Protein AF-A0A238X7A3-F1 (afdb_monomer)

Foldseek 3Di:
DPPCVVVCVLCVVVVCCLVVVDCPCCCCQQPPVNPVPPPPDDQPPCVVDVPHDTSCPVVSVVVVVVVVVVVVVVVVVVVVVVVVVVVVLVVQPPQPDADPDDLLLVLLVLVVCLVVLVPPVNPDDSVSSQVSVCSNNVHDSPPSVVSLVVLVPDPDCSNVNVVVVVVVVVVVVVVVVD

Solvent-accessible surface area (backbone atoms only — not comparable to full-atom values): 10708 Å² total; per-residue (Å²): 128,77,87,51,50,73,56,47,72,78,34,49,72,60,50,47,42,70,74,59,74,55,70,84,52,48,66,61,65,63,36,83,89,49,72,79,65,85,71,89,58,92,49,75,58,39,74,75,35,82,91,73,50,39,77,47,52,60,58,52,52,48,51,54,52,50,52,55,49,51,52,50,51,51,52,52,51,51,54,49,50,53,48,47,56,55,42,67,76,52,57,80,54,82,48,87,55,70,74,82,71,57,68,68,49,53,49,53,51,52,52,52,46,55,74,66,33,74,46,74,92,44,72,62,51,67,67,60,54,50,54,50,51,26,53,45,38,73,45,86,73,74,67,52,70,61,53,46,51,60,37,68,69,44,94,68,73,64,52,57,54,60,53,51,51,53,51,53,50,52,54,54,54,56,64,70,78,108

InterPro domains:
  IPR018534 Tetracycline regulation of excision, RteC [PF09357] (12-174)

Nearest PDB structures (foldseek):
  5mjr-assembly1_A  TM=4.110E-01  e=3.373E+00  Thermosynechococcus vestitus
  6fqm-assembly2_a  TM=2.805E-01  e=6.119E+00  Staphylococcus aureus subsp. aureus N315
  5npk-assembly1_D  TM=2.525E-01  e=8.467E+00  Staphylococcus aureus subsp. aureus N315

pLDDT: mean 77.11, std 16.9, range [46.69, 97.19]

Sequence (178 aa):
MLFLQPIYFIFNTFYQYFRGEESYFGTQYFLRKNKSIRIQFDCSGSFIDDEFSTSLDSTFANFIGYESLIEYCQNEIEILLLKTNLEQGLTIVNSKLKWTATKIALIELIYALDSLKVFNNGDADIKQIAATFETIFNIDLGDYYRAFLEIKDRRKNNTKFLDSLKNALLNRILKFNQ

Organism: NCBI:txid1109740

Structure (mmCIF, N/CA/C/O backbone):
data_AF-A0A238X7A3-F1
#
_entry.id   AF-A0A238X7A3-F1
#
loop_
_atom_site.group_PDB
_atom_site.id
_atom_site.type_symbol
_atom_site.label_atom_id
_atom_site.label_alt_id
_atom_site.label_comp_id
_atom_site.label_asym_id
_atom_site.label_entity_id
_atom_site.label_seq_id
_atom_site.pdbx_PDB_ins_code
_atom_site.Cartn_x
_atom_site.Cartn_y
_atom_site.Cartn_z
_atom_site.occupancy
_atom_site.B_iso_or_equiv
_atom_site.auth_seq_id
_atom_site.auth_comp_id
_atom_site.auth_asym_id
_atom_site.auth_atom_id
_atom_site.pdbx_PDB_model_num
ATOM 1 N N . MET A 1 1 ? 27.359 4.542 -24.683 1.00 48.16 1 MET A N 1
ATOM 2 C CA . MET A 1 1 ? 28.049 5.305 -25.750 1.00 48.16 1 MET A CA 1
ATOM 3 C C . MET A 1 1 ? 29.571 5.061 -25.824 1.00 48.16 1 MET A C 1
ATOM 5 O O . MET A 1 1 ? 30.197 5.572 -26.737 1.00 48.16 1 MET A O 1
ATOM 9 N N . LEU A 1 2 ? 30.186 4.257 -24.938 1.00 47.16 2 LEU A N 1
ATOM 10 C CA . LEU A 1 2 ? 31.647 4.015 -24.945 1.00 47.16 2 LEU A CA 1
ATOM 11 C C . LEU A 1 2 ? 32.122 2.924 -25.929 1.00 47.16 2 LEU A C 1
ATOM 13 O O . LEU A 1 2 ? 33.293 2.899 -26.288 1.00 47.16 2 LEU A O 1
ATOM 17 N N . PHE A 1 3 ? 31.234 2.042 -26.399 1.00 49.78 3 PHE A N 1
ATOM 18 C CA . PHE A 1 3 ? 31.629 0.875 -27.203 1.00 49.78 3 PHE A CA 1
ATOM 19 C C . PHE A 1 3 ? 31.999 1.188 -28.659 1.00 49.78 3 PHE A C 1
ATOM 21 O O . PHE A 1 3 ? 32.767 0.447 -29.262 1.00 49.78 3 PHE A O 1
ATOM 28 N N . LEU A 1 4 ? 31.516 2.302 -29.215 1.00 52.66 4 LEU A N 1
ATOM 29 C CA . LEU A 1 4 ? 31.782 2.683 -30.608 1.00 52.66 4 LEU A CA 1
ATOM 30 C C . LEU A 1 4 ? 32.894 3.724 -30.750 1.00 52.66 4 LEU A C 1
ATOM 32 O O . LEU A 1 4 ? 33.283 4.038 -31.865 1.00 52.66 4 LEU A O 1
ATOM 36 N N . GLN A 1 5 ? 33.431 4.260 -29.655 1.00 54.62 5 GLN A N 1
ATOM 37 C CA . GLN A 1 5 ? 34.373 5.381 -29.689 1.00 54.62 5 GLN A CA 1
ATOM 38 C C . GLN A 1 5 ? 35.680 5.104 -30.472 1.00 54.62 5 GLN A C 1
ATOM 40 O O . GLN A 1 5 ? 36.107 5.988 -31.219 1.00 54.62 5 GLN A O 1
ATOM 45 N N . PRO A 1 6 ? 36.296 3.904 -30.394 1.00 54.88 6 PRO A N 1
ATOM 46 C CA . PRO A 1 6 ? 37.488 3.584 -31.186 1.00 54.88 6 PRO A CA 1
ATOM 47 C C . PRO A 1 6 ? 37.181 3.480 -32.686 1.00 54.88 6 PRO A C 1
ATOM 49 O O . PRO A 1 6 ? 37.959 3.935 -33.520 1.00 54.88 6 PRO A O 1
ATOM 52 N N . ILE A 1 7 ? 36.015 2.923 -33.023 1.00 54.97 7 ILE A N 1
ATOM 53 C CA . ILE A 1 7 ? 35.542 2.758 -34.400 1.00 54.97 7 ILE A CA 1
ATOM 54 C C . ILE A 1 7 ? 35.145 4.132 -34.963 1.00 54.97 7 ILE A C 1
ATOM 56 O O . ILE A 1 7 ? 35.597 4.535 -36.023 1.00 54.97 7 ILE A O 1
ATOM 60 N N . TYR A 1 8 ? 34.397 4.934 -34.218 1.00 56.44 8 TYR A N 1
ATOM 61 C CA . TYR A 1 8 ? 33.976 6.273 -34.624 1.00 56.44 8 TYR A CA 1
ATOM 62 C C . TYR A 1 8 ? 35.154 7.193 -34.977 1.00 56.44 8 TYR A C 1
ATOM 64 O O . TYR A 1 8 ? 35.100 7.916 -35.969 1.00 56.44 8 TYR A O 1
ATOM 72 N N . PHE A 1 9 ? 36.244 7.140 -34.205 1.00 55.19 9 PHE A N 1
ATOM 73 C CA . PHE A 1 9 ? 37.429 7.961 -34.462 1.00 55.19 9 PHE A CA 1
ATOM 74 C C . PHE A 1 9 ? 38.153 7.569 -35.760 1.00 55.19 9 PHE A C 1
ATOM 76 O O . PHE A 1 9 ? 38.636 8.434 -36.487 1.00 55.19 9 PHE A O 1
ATOM 83 N N . ILE A 1 10 ? 38.189 6.273 -36.075 1.00 56.16 10 ILE A N 1
ATOM 84 C CA . ILE A 1 10 ? 38.837 5.734 -37.278 1.00 56.16 10 ILE A CA 1
ATOM 85 C C . ILE A 1 10 ? 37.927 5.869 -38.515 1.00 56.16 10 ILE A C 1
ATOM 87 O O . ILE A 1 10 ? 38.411 6.075 -39.626 1.00 56.16 10 ILE A O 1
ATOM 91 N N . PHE A 1 11 ? 36.607 5.807 -38.322 1.00 62.81 11 PHE A N 1
ATOM 92 C CA . PHE A 1 11 ? 35.605 5.684 -39.381 1.00 62.81 11 PHE A CA 1
ATOM 93 C C . PHE A 1 11 ? 34.667 6.895 -39.503 1.00 62.81 11 PHE A C 1
ATOM 95 O O . PHE A 1 11 ? 33.624 6.768 -40.131 1.00 62.81 11 PHE A O 1
ATOM 102 N N . ASN A 1 12 ? 35.001 8.072 -38.960 1.00 64.62 12 ASN A N 1
ATOM 103 C CA . ASN A 1 12 ? 34.101 9.239 -38.913 1.00 64.62 12 ASN A CA 1
ATOM 104 C C . ASN A 1 12 ? 33.440 9.575 -40.271 1.00 64.62 12 ASN A C 1
ATOM 106 O O . ASN A 1 12 ? 32.237 9.801 -40.332 1.00 64.62 12 ASN A O 1
ATOM 110 N N . THR A 1 13 ? 34.192 9.543 -41.377 1.00 66.38 13 THR A N 1
ATOM 111 C CA . THR A 1 13 ? 33.653 9.809 -42.726 1.00 66.38 13 THR A CA 1
ATOM 112 C C . THR A 1 13 ? 32.710 8.705 -43.219 1.00 66.38 13 THR A C 1
ATOM 114 O O . THR A 1 13 ? 31.665 8.999 -43.790 1.00 66.38 13 THR A O 1
ATOM 117 N N . PHE A 1 14 ? 33.038 7.434 -42.968 1.00 70.00 14 PHE A N 1
ATOM 118 C CA . PHE A 1 14 ? 32.206 6.297 -43.380 1.00 70.00 14 PHE A CA 1
ATOM 119 C C . PHE A 1 14 ? 30.982 6.111 -42.469 1.00 70.00 14 PHE A C 1
ATOM 121 O O . PHE A 1 14 ? 29.914 5.725 -42.925 1.00 70.00 14 PHE A O 1
ATOM 128 N N . TYR A 1 15 ? 31.102 6.456 -41.189 1.00 70.19 15 TYR A N 1
ATOM 129 C CA . TYR A 1 15 ? 29.992 6.490 -40.246 1.00 70.19 15 TYR A CA 1
ATOM 130 C C . TYR A 1 15 ? 29.005 7.617 -40.578 1.00 70.19 15 TYR A C 1
ATOM 132 O O . TYR A 1 15 ? 27.799 7.416 -40.480 1.00 70.19 15 TYR A O 1
ATOM 140 N N . GLN A 1 16 ? 29.483 8.782 -41.033 1.00 70.50 16 GLN A N 1
ATOM 141 C CA . GLN A 1 16 ? 28.595 9.825 -41.557 1.00 70.50 16 GLN A CA 1
ATOM 142 C C . GLN A 1 16 ? 27.876 9.390 -42.837 1.00 70.50 16 GLN A C 1
ATOM 144 O O . GLN A 1 16 ? 26.694 9.679 -42.979 1.00 70.50 16 GLN A O 1
ATOM 149 N N . TYR A 1 17 ? 28.538 8.629 -43.712 1.00 71.62 17 TYR A N 1
ATOM 150 C CA . TYR A 1 17 ? 27.876 7.968 -44.840 1.00 71.62 17 TYR A CA 1
ATOM 151 C C . TYR A 1 17 ? 26.805 6.962 -44.373 1.00 71.62 17 TYR A C 1
ATOM 153 O O . TYR A 1 17 ? 25.671 7.020 -44.836 1.00 71.62 17 TYR A O 1
ATOM 161 N N . PHE A 1 18 ? 27.132 6.097 -43.405 1.00 72.50 18 PHE A N 1
ATOM 162 C CA . PHE A 1 18 ? 26.199 5.129 -42.815 1.00 72.50 18 PHE A CA 1
ATOM 163 C C . PHE A 1 18 ? 24.970 5.804 -42.182 1.00 72.50 18 PHE A C 1
ATOM 165 O O . PHE A 1 18 ? 23.849 5.354 -42.383 1.00 72.50 18 PHE A O 1
ATOM 172 N N . ARG A 1 19 ? 25.166 6.909 -41.450 1.00 71.88 19 ARG A N 1
ATOM 173 C CA . ARG A 1 19 ? 24.090 7.673 -40.793 1.00 71.88 19 ARG A CA 1
ATOM 174 C C . ARG A 1 19 ? 23.306 8.583 -41.736 1.00 71.88 19 ARG A C 1
ATOM 176 O O . ARG A 1 19 ? 22.185 8.947 -41.401 1.00 71.88 19 ARG A O 1
ATOM 183 N N . GLY A 1 20 ? 23.918 9.018 -42.834 1.00 71.88 20 GLY A N 1
ATOM 184 C CA . GLY A 1 20 ? 23.374 10.047 -43.717 1.00 71.88 20 GLY A CA 1
ATOM 185 C C . GLY A 1 20 ? 22.451 9.532 -44.818 1.00 71.88 20 GLY A C 1
ATOM 186 O O . GLY A 1 20 ? 21.893 10.356 -45.530 1.00 71.88 20 GLY A O 1
ATOM 187 N N . GLU A 1 21 ? 22.323 8.210 -45.001 1.00 58.94 21 GLU A N 1
ATOM 188 C CA . GLU A 1 21 ? 21.609 7.576 -46.133 1.00 58.94 21 GLU A CA 1
ATOM 189 C C . GLU A 1 21 ? 22.018 8.117 -47.524 1.00 58.94 21 GLU A C 1
ATOM 191 O O . GLU A 1 21 ? 21.340 7.892 -48.530 1.00 58.94 21 GLU A O 1
ATOM 196 N N . GLU A 1 22 ? 23.140 8.837 -47.624 1.00 57.31 22 GLU A N 1
ATOM 197 C CA . GLU A 1 22 ? 23.527 9.486 -48.866 1.00 57.31 22 GLU A CA 1
ATOM 198 C C . GLU A 1 22 ? 24.051 8.449 -49.854 1.00 57.31 22 GLU A C 1
ATOM 200 O O . GLU A 1 22 ? 25.142 7.903 -49.726 1.00 57.31 22 GLU A O 1
ATOM 205 N N . SER A 1 23 ? 23.291 8.211 -50.913 1.00 58.12 23 SER A N 1
ATOM 206 C CA . SER A 1 23 ? 23.605 7.235 -51.961 1.00 58.12 23 SER A CA 1
ATOM 207 C C . SER A 1 23 ? 24.803 7.626 -52.845 1.00 58.12 23 SER A C 1
ATOM 209 O O . SER A 1 23 ? 25.290 6.804 -53.622 1.00 58.12 23 SER A O 1
ATOM 211 N N . TYR A 1 24 ? 25.335 8.846 -52.701 1.00 58.75 24 TYR A N 1
ATOM 212 C CA . TYR A 1 24 ? 26.353 9.418 -53.590 1.00 58.75 24 TYR A CA 1
ATOM 213 C C . TYR A 1 24 ? 27.726 8.728 -53.502 1.00 58.75 24 TYR A C 1
ATOM 215 O O . TYR A 1 24 ? 28.461 8.670 -54.489 1.00 58.75 24 TYR A O 1
ATOM 223 N N . PHE A 1 25 ? 28.067 8.139 -52.351 1.00 62.12 25 PHE A N 1
ATOM 224 C CA . PHE A 1 25 ? 29.342 7.436 -52.162 1.00 62.12 25 PHE A CA 1
ATOM 225 C C . PHE A 1 25 ? 29.242 5.911 -52.275 1.00 62.12 25 PHE A C 1
ATOM 227 O O . PHE A 1 25 ? 30.266 5.229 -52.205 1.00 62.12 25 PHE A O 1
ATOM 234 N N . GLY A 1 26 ? 28.048 5.360 -52.526 1.00 62.50 26 GLY A N 1
ATOM 235 C CA . GLY A 1 26 ? 27.855 3.909 -52.625 1.00 62.50 26 GLY A CA 1
ATOM 236 C C . GLY A 1 26 ? 28.719 3.280 -53.722 1.00 62.50 26 GLY A C 1
ATOM 237 O O . GLY A 1 26 ? 29.376 2.264 -53.513 1.00 62.50 26 GLY A O 1
ATOM 238 N N . THR A 1 27 ? 28.841 3.953 -54.866 1.00 64.88 27 THR A N 1
ATOM 239 C CA . THR A 1 27 ? 29.724 3.514 -55.953 1.00 64.88 27 THR A CA 1
ATOM 240 C C . THR A 1 27 ? 31.207 3.613 -55.598 1.00 64.88 27 THR A C 1
ATOM 242 O O . THR A 1 27 ? 32.022 2.907 -56.175 1.00 64.88 27 THR A O 1
ATOM 245 N N . GLN A 1 28 ? 31.604 4.481 -54.667 1.00 66.56 28 GLN A N 1
ATOM 246 C CA . GLN A 1 28 ? 33.006 4.583 -54.257 1.00 66.56 28 GLN A CA 1
ATOM 247 C C . GLN A 1 28 ? 33.374 3.540 -53.203 1.00 66.56 28 GLN A C 1
ATOM 249 O O . GLN A 1 28 ? 34.463 2.981 -53.287 1.00 66.56 28 GLN A O 1
ATOM 254 N N . TYR A 1 29 ? 32.466 3.256 -52.267 1.00 67.69 29 TYR A N 1
ATOM 255 C CA . TYR A 1 29 ? 32.701 2.318 -51.172 1.00 67.69 29 TYR A CA 1
ATOM 256 C C . TYR A 1 29 ? 32.441 0.851 -51.531 1.00 67.69 29 TYR A C 1
ATOM 258 O O . TYR A 1 29 ? 33.095 -0.011 -50.953 1.00 67.69 29 TYR A O 1
ATOM 266 N N . PHE A 1 30 ? 31.554 0.567 -52.494 1.00 68.44 30 PHE A N 1
ATOM 267 C CA . PHE A 1 30 ? 31.106 -0.800 -52.804 1.00 68.44 30 PHE A CA 1
ATOM 268 C C . PHE A 1 30 ? 31.407 -1.273 -54.245 1.00 68.44 30 PHE A C 1
ATOM 270 O O . PHE A 1 30 ? 31.081 -2.404 -54.597 1.00 68.44 30 PHE A O 1
ATOM 277 N N . LEU A 1 31 ? 32.041 -0.459 -55.114 1.00 66.69 31 LEU A N 1
ATOM 278 C CA . LEU A 1 31 ? 32.499 -0.935 -56.437 1.00 66.69 31 LEU A CA 1
ATOM 279 C C . LEU A 1 31 ? 33.939 -1.455 -56.396 1.00 66.69 31 LEU A C 1
ATOM 281 O O . LEU A 1 31 ? 34.893 -0.714 -56.158 1.00 66.69 31 LEU A O 1
ATOM 285 N N . ARG A 1 32 ? 34.116 -2.706 -56.825 1.00 61.66 32 ARG A N 1
ATOM 286 C CA . ARG A 1 32 ? 35.410 -3.416 -56.867 1.0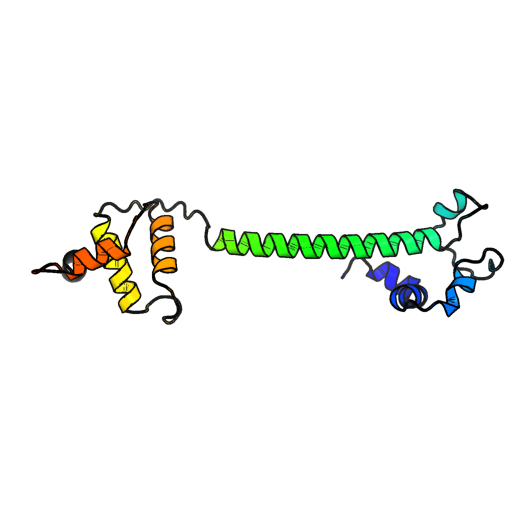0 61.66 32 ARG A CA 1
ATOM 287 C C . ARG A 1 32 ? 36.508 -2.755 -57.693 1.00 61.66 32 ARG A C 1
ATOM 289 O O . ARG A 1 32 ? 37.689 -2.987 -57.446 1.00 61.66 32 ARG A O 1
ATOM 296 N N . LYS A 1 33 ? 36.145 -1.944 -58.694 1.00 59.44 33 LYS A N 1
ATOM 297 C CA . LYS A 1 33 ? 37.115 -1.227 -59.541 1.00 59.44 33 LYS A CA 1
ATOM 298 C C . LYS A 1 33 ? 37.884 -0.164 -58.746 1.00 59.44 33 LYS A C 1
ATOM 300 O O . LYS A 1 33 ? 38.962 0.250 -59.163 1.00 59.44 33 LYS A O 1
ATOM 305 N N . ASN A 1 34 ? 37.356 0.249 -57.595 1.00 60.78 34 ASN A N 1
ATOM 306 C CA . ASN A 1 34 ? 37.898 1.320 -56.777 1.00 60.78 34 ASN A CA 1
ATOM 307 C C . ASN A 1 34 ? 38.816 0.785 -55.661 1.00 60.78 34 ASN A C 1
ATOM 309 O O . ASN A 1 34 ? 38.639 1.075 -54.483 1.00 60.78 34 ASN A O 1
ATOM 313 N N . LYS A 1 35 ? 39.848 0.014 -56.040 1.00 56.66 35 LYS A N 1
ATOM 314 C CA . LYS A 1 35 ? 40.904 -0.477 -55.121 1.00 56.66 35 LYS A CA 1
ATOM 315 C C . LYS A 1 35 ? 41.822 0.641 -54.589 1.00 56.66 35 LYS A C 1
ATOM 317 O O . LYS A 1 35 ? 42.723 0.386 -53.796 1.00 56.66 35 LYS A O 1
ATOM 322 N N . SER A 1 36 ? 41.628 1.872 -55.061 1.00 49.62 36 SER A N 1
ATOM 323 C CA . SER A 1 36 ? 42.413 3.076 -54.754 1.00 49.62 36 SER A CA 1
ATOM 324 C C . SER A 1 36 ? 42.201 3.611 -53.340 1.00 49.62 36 SER A C 1
ATOM 326 O O . SER A 1 36 ? 43.015 4.393 -52.848 1.00 49.62 36 SER A O 1
ATOM 328 N N . ILE A 1 37 ? 41.125 3.201 -52.676 1.00 54.88 37 ILE A N 1
ATOM 329 C CA . ILE A 1 37 ? 40.878 3.575 -51.294 1.00 54.88 37 ILE A CA 1
ATOM 330 C C . ILE A 1 37 ? 41.789 2.692 -50.432 1.00 54.88 37 ILE A C 1
ATOM 332 O O . ILE A 1 37 ? 41.474 1.539 -50.148 1.00 54.88 37 ILE A O 1
ATOM 336 N N . ARG A 1 38 ? 42.957 3.228 -50.041 1.00 49.25 38 ARG A N 1
ATOM 337 C CA . ARG A 1 38 ? 43.884 2.636 -49.054 1.00 49.25 38 ARG A CA 1
ATOM 338 C C . ARG A 1 38 ? 43.270 2.654 -47.652 1.00 49.25 38 ARG A C 1
ATOM 340 O O . ARG A 1 38 ? 43.817 3.217 -46.712 1.00 49.25 38 ARG A O 1
ATOM 347 N N . ILE A 1 39 ? 42.109 2.047 -47.524 1.00 53.75 39 ILE A N 1
ATOM 348 C CA . ILE A 1 39 ? 41.502 1.707 -46.259 1.00 53.75 39 ILE A CA 1
ATOM 349 C C . ILE A 1 39 ? 41.950 0.264 -45.997 1.00 53.75 39 ILE A C 1
ATOM 351 O O . ILE A 1 39 ? 41.269 -0.699 -46.332 1.00 53.75 39 ILE A O 1
ATOM 355 N N . GLN A 1 40 ? 43.173 0.118 -45.480 1.00 50.28 40 GLN A N 1
ATOM 356 C CA . GLN A 1 40 ? 43.609 -1.139 -44.876 1.00 50.28 40 GLN A CA 1
ATOM 357 C C . GLN A 1 40 ? 42.875 -1.273 -43.542 1.00 50.28 40 GLN A C 1
ATOM 359 O O . GLN A 1 40 ? 43.350 -0.776 -42.526 1.00 50.28 40 GLN A O 1
ATOM 364 N N . PHE A 1 41 ? 41.718 -1.925 -43.550 1.00 53.62 41 PHE A N 1
ATOM 365 C CA . PHE A 1 41 ? 41.109 -2.429 -42.324 1.00 53.62 41 PHE A CA 1
ATOM 366 C C . PHE A 1 41 ? 40.926 -3.931 -42.417 1.00 53.62 41 PHE A C 1
ATOM 368 O O . PHE A 1 41 ? 40.896 -4.485 -43.514 1.00 53.62 41 PHE A O 1
ATOM 375 N N . ASP A 1 42 ? 40.891 -4.542 -41.235 1.00 50.31 42 ASP A N 1
ATOM 376 C CA . ASP A 1 42 ? 40.937 -5.972 -40.956 1.00 50.31 42 ASP A CA 1
ATOM 377 C C . ASP A 1 42 ? 39.944 -6.744 -41.835 1.00 50.31 42 ASP A C 1
ATOM 379 O O . ASP A 1 42 ? 38.750 -6.877 -41.562 1.00 50.31 42 ASP A O 1
ATOM 383 N N . CYS A 1 43 ? 40.452 -7.158 -42.988 1.00 50.34 43 CYS A N 1
ATOM 384 C CA . CYS A 1 43 ? 39.686 -7.624 -44.129 1.00 50.34 43 CYS A CA 1
ATOM 385 C C . CYS A 1 43 ? 39.452 -9.128 -44.000 1.00 50.34 43 CYS A C 1
ATOM 387 O O . CYS A 1 43 ? 39.679 -9.882 -44.933 1.00 50.34 43 CYS A O 1
ATOM 389 N N . SER A 1 44 ? 39.020 -9.607 -42.836 1.00 51.44 44 SER A N 1
ATOM 390 C CA . SER A 1 44 ? 38.749 -11.038 -42.656 1.00 51.44 44 SER A CA 1
ATOM 391 C C . SER A 1 44 ? 37.632 -11.534 -43.591 1.00 51.44 44 SER A C 1
ATOM 393 O O . SER A 1 44 ? 37.659 -12.683 -44.022 1.00 51.44 44 SER A O 1
ATOM 395 N N . GLY A 1 45 ? 36.696 -10.652 -43.969 1.00 50.44 45 GLY A N 1
ATOM 396 C CA . GLY A 1 45 ? 35.584 -10.951 -44.878 1.00 50.44 45 GLY A CA 1
ATOM 397 C C . GLY A 1 45 ? 35.902 -10.859 -46.375 1.00 50.44 45 GLY A C 1
ATOM 398 O O . GLY A 1 45 ? 35.226 -11.507 -47.167 1.00 50.44 45 GLY A O 1
ATOM 399 N N . SER A 1 46 ? 36.940 -10.120 -46.788 1.00 51.22 46 SER A N 1
ATOM 400 C CA . SER A 1 46 ? 37.306 -10.041 -48.214 1.00 51.22 46 SER A CA 1
ATOM 401 C C . SER A 1 46 ? 37.935 -11.333 -48.736 1.00 51.22 46 SER A C 1
ATOM 403 O O . SER A 1 46 ? 38.108 -11.471 -49.934 1.00 51.22 46 SER A O 1
ATOM 405 N N . PHE A 1 47 ? 38.284 -12.270 -47.849 1.00 51.31 47 PHE A N 1
ATOM 406 C CA . PHE A 1 47 ? 38.798 -13.593 -48.214 1.00 51.31 47 PHE A CA 1
ATOM 407 C C . PHE A 1 47 ? 37.693 -14.637 -48.441 1.00 51.31 47 PHE A C 1
ATOM 409 O O . PHE A 1 47 ? 38.009 -15.782 -48.754 1.00 51.31 47 PHE A O 1
ATOM 416 N N . ILE A 1 48 ? 36.419 -14.281 -48.229 1.00 57.19 48 ILE A N 1
ATOM 417 C CA . ILE A 1 48 ? 35.298 -15.224 -48.350 1.00 57.19 48 ILE A CA 1
ATOM 418 C C . ILE A 1 48 ? 34.890 -15.388 -49.817 1.00 57.19 48 ILE A C 1
ATOM 420 O O . ILE A 1 48 ? 34.701 -16.516 -50.264 1.00 57.19 48 ILE A O 1
ATOM 424 N N . ASP A 1 49 ? 34.785 -14.284 -50.564 1.00 59.53 49 ASP A N 1
ATOM 425 C CA . ASP A 1 49 ? 34.467 -14.309 -51.991 1.00 59.53 49 ASP A CA 1
ATOM 426 C C . ASP A 1 49 ? 34.974 -13.041 -52.708 1.00 59.53 49 ASP A C 1
ATOM 428 O O . ASP A 1 49 ? 34.345 -11.981 -52.653 1.00 59.53 49 ASP A O 1
ATOM 432 N N . ASP A 1 50 ? 36.100 -13.151 -53.422 1.00 59.12 50 ASP A N 1
ATOM 433 C CA . ASP A 1 50 ? 36.641 -12.082 -54.287 1.00 59.12 50 ASP A CA 1
ATOM 434 C C . ASP A 1 50 ? 35.645 -11.698 -55.418 1.00 59.12 50 ASP A C 1
ATOM 436 O O . ASP A 1 50 ? 35.657 -10.583 -55.959 1.00 59.12 50 ASP A O 1
ATOM 440 N N . GLU A 1 51 ? 34.765 -12.653 -55.741 1.00 58.88 51 GLU A N 1
ATOM 441 C CA . GLU A 1 51 ? 33.552 -12.649 -56.566 1.00 58.88 51 GLU A CA 1
ATOM 442 C C . GLU A 1 51 ? 32.425 -11.720 -56.138 1.00 58.88 51 GLU A C 1
ATOM 444 O O . GLU A 1 51 ? 31.555 -11.389 -56.952 1.00 58.88 51 GLU A O 1
ATOM 449 N N . PHE A 1 52 ? 32.392 -11.315 -54.868 1.00 60.25 52 PHE A N 1
ATOM 450 C CA . PHE A 1 52 ? 31.209 -10.692 -54.272 1.00 60.25 52 PHE A CA 1
ATOM 451 C C . PHE A 1 52 ? 31.551 -9.567 -53.298 1.00 60.25 52 PHE A C 1
ATOM 453 O O . PHE A 1 52 ? 31.016 -8.466 -53.450 1.00 60.25 52 PHE A O 1
ATOM 460 N N . SER A 1 53 ? 32.476 -9.808 -52.372 1.00 59.31 53 SER A N 1
ATOM 461 C CA . SER A 1 53 ? 32.714 -8.962 -51.204 1.00 59.31 53 SER A CA 1
ATOM 462 C C . SER A 1 53 ? 33.611 -7.749 -51.478 1.00 59.31 53 SER A C 1
ATOM 464 O O . SER A 1 53 ? 34.610 -7.819 -52.195 1.00 59.31 53 SER A O 1
ATOM 466 N N . THR A 1 54 ? 33.280 -6.623 -50.847 1.00 63.38 54 THR A N 1
ATOM 467 C CA . THR A 1 54 ? 34.107 -5.411 -50.782 1.00 63.38 54 THR A CA 1
ATOM 468 C C . THR A 1 54 ? 34.697 -5.240 -49.380 1.00 63.38 54 THR A C 1
ATOM 470 O O . THR A 1 54 ? 34.150 -5.720 -48.388 1.00 63.38 54 THR A O 1
ATOM 473 N N . SER A 1 55 ? 35.822 -4.526 -49.269 1.00 62.53 55 SER A N 1
ATOM 474 C CA . SER A 1 55 ? 36.563 -4.321 -48.012 1.00 62.53 55 SER A CA 1
ATOM 475 C C . SER A 1 55 ? 35.756 -3.666 -46.881 1.00 62.53 55 SER A C 1
ATOM 477 O O . SER A 1 55 ? 36.164 -3.727 -45.723 1.00 62.53 55 SER A O 1
ATOM 479 N N . LEU A 1 56 ? 34.620 -3.039 -47.198 1.00 69.50 56 LEU A N 1
ATOM 480 C CA . LEU A 1 56 ? 33.779 -2.312 -46.248 1.00 69.50 56 LEU A CA 1
ATOM 481 C C . LEU A 1 56 ? 32.485 -3.050 -45.884 1.00 69.50 56 LEU A C 1
ATOM 483 O O . LEU A 1 56 ? 31.796 -2.601 -44.971 1.00 69.50 56 LEU A O 1
ATOM 487 N N . ASP A 1 57 ? 32.183 -4.190 -46.514 1.00 71.25 57 ASP A N 1
ATOM 488 C CA . ASP A 1 57 ? 30.941 -4.943 -46.279 1.00 71.25 57 ASP A CA 1
ATOM 489 C C . ASP A 1 57 ? 30.857 -5.453 -44.838 1.00 71.25 57 ASP A C 1
ATOM 491 O O . ASP A 1 57 ? 29.839 -5.290 -44.169 1.00 71.25 57 ASP A O 1
ATOM 495 N N . SER A 1 58 ? 31.955 -6.015 -44.325 1.00 71.00 58 SER A N 1
ATOM 496 C CA . SER A 1 58 ? 32.042 -6.500 -42.943 1.00 71.00 58 SER A CA 1
ATOM 497 C C . SER A 1 58 ? 31.916 -5.359 -41.933 1.00 71.00 58 SER A C 1
ATOM 499 O O . SER A 1 58 ? 31.229 -5.487 -40.924 1.00 71.00 58 SER A O 1
ATOM 501 N N . THR A 1 59 ? 32.538 -4.216 -42.222 1.00 72.81 59 THR A N 1
ATOM 502 C CA . THR A 1 59 ? 32.455 -3.013 -41.385 1.00 72.81 59 THR A CA 1
ATOM 503 C C . THR A 1 59 ? 31.029 -2.458 -41.363 1.00 72.81 59 THR A C 1
ATOM 505 O O . THR A 1 59 ? 30.516 -2.117 -40.300 1.00 72.81 59 THR A O 1
ATOM 508 N N . PHE A 1 60 ? 30.365 -2.414 -42.518 1.00 76.56 60 PHE A N 1
ATOM 509 C CA . PHE A 1 60 ? 28.976 -1.982 -42.641 1.00 76.56 60 PHE A CA 1
ATOM 510 C C . PHE A 1 60 ? 28.021 -2.928 -41.899 1.00 76.56 60 PHE A C 1
ATOM 512 O O . PHE A 1 60 ? 27.189 -2.473 -41.117 1.00 76.56 60 PHE A O 1
ATOM 519 N N . ALA A 1 61 ? 28.195 -4.244 -42.057 1.00 80.75 61 ALA A N 1
ATOM 520 C CA . ALA A 1 61 ? 27.435 -5.250 -41.318 1.00 80.75 61 ALA A CA 1
ATOM 521 C C . ALA A 1 61 ? 27.641 -5.134 -39.796 1.00 80.75 61 ALA A C 1
ATOM 523 O O . ALA A 1 61 ? 26.678 -5.237 -39.037 1.00 80.75 61 ALA A O 1
ATOM 524 N N . ASN A 1 62 ? 28.869 -4.852 -39.345 1.00 79.00 62 ASN A N 1
ATOM 525 C CA . ASN A 1 62 ? 29.161 -4.607 -37.932 1.00 79.00 62 ASN A CA 1
ATOM 526 C C . ASN A 1 62 ? 28.430 -3.367 -37.401 1.00 79.00 62 ASN A C 1
ATOM 528 O O . ASN A 1 62 ? 27.883 -3.422 -36.303 1.00 79.00 62 ASN A O 1
ATOM 532 N N . PHE A 1 63 ? 28.373 -2.269 -38.165 1.00 80.62 63 PHE A N 1
ATOM 533 C CA . PHE A 1 63 ? 27.608 -1.085 -37.759 1.00 80.62 63 PHE A CA 1
ATOM 534 C C . PHE A 1 63 ? 26.121 -1.389 -37.586 1.00 80.62 63 PHE A C 1
ATOM 536 O O . PHE A 1 63 ? 25.555 -1.026 -36.557 1.00 80.62 63 PHE A O 1
ATOM 543 N N . ILE A 1 64 ? 25.514 -2.109 -38.534 1.00 83.50 64 ILE A N 1
ATOM 544 C CA . ILE A 1 64 ? 24.116 -2.550 -38.422 1.00 83.50 64 ILE A CA 1
ATOM 545 C C . ILE A 1 64 ? 23.927 -3.401 -37.162 1.00 83.50 64 ILE A C 1
ATOM 547 O O . ILE A 1 64 ? 23.039 -3.126 -36.359 1.00 83.50 64 ILE A O 1
ATOM 551 N N . GLY A 1 65 ? 24.788 -4.403 -36.959 1.00 86.44 65 GLY A N 1
ATOM 552 C CA . GLY A 1 65 ? 24.708 -5.284 -35.795 1.00 86.44 65 GLY A CA 1
ATOM 553 C C . GLY A 1 65 ? 24.830 -4.530 -34.469 1.00 86.44 65 GLY A C 1
ATOM 554 O O . GLY A 1 65 ? 24.096 -4.821 -33.525 1.00 86.44 65 GLY A O 1
ATOM 555 N N . TYR A 1 66 ? 25.718 -3.536 -34.393 1.00 84.94 66 TYR A N 1
ATOM 556 C CA . TYR A 1 66 ? 25.870 -2.710 -33.198 1.00 84.94 66 TYR A CA 1
ATOM 557 C C . TYR A 1 66 ? 24.669 -1.796 -32.945 1.00 84.94 66 TYR A C 1
ATOM 559 O O . TYR A 1 66 ? 24.257 -1.699 -31.792 1.00 84.94 66 TYR A O 1
ATOM 567 N N . GLU A 1 67 ? 24.086 -1.165 -33.968 1.00 84.69 67 GLU A N 1
ATOM 568 C CA . GLU A 1 67 ? 22.860 -0.364 -33.813 1.00 84.69 67 GLU A CA 1
ATOM 569 C C . GLU A 1 67 ? 21.709 -1.224 -33.270 1.00 84.69 67 GLU A C 1
ATOM 571 O O . GLU A 1 67 ? 21.113 -0.877 -32.250 1.00 84.69 67 GLU A O 1
ATOM 576 N N . SER A 1 68 ? 21.474 -2.403 -33.858 1.00 87.12 68 SER A N 1
ATOM 577 C CA . SER A 1 68 ? 20.435 -3.328 -33.383 1.00 87.12 68 SER A CA 1
ATOM 578 C C . SER A 1 68 ? 20.681 -3.818 -31.953 1.00 87.12 68 SER A C 1
ATOM 580 O O . SER A 1 68 ? 19.743 -3.971 -31.173 1.00 87.12 68 SER A O 1
ATOM 582 N N . LEU A 1 69 ? 21.941 -4.057 -31.576 1.00 89.06 69 LEU A N 1
ATOM 583 C CA . LEU A 1 69 ? 22.288 -4.474 -30.217 1.00 89.06 69 LEU A CA 1
ATOM 584 C C . LEU A 1 69 ? 22.086 -3.343 -29.201 1.00 89.06 69 LEU A C 1
ATOM 586 O O . LEU A 1 69 ? 21.611 -3.592 -28.095 1.00 89.06 69 LEU A O 1
ATOM 590 N N . ILE A 1 70 ? 22.426 -2.105 -29.567 1.00 88.31 70 ILE A N 1
ATOM 591 C CA . ILE A 1 70 ? 22.185 -0.928 -28.726 1.00 88.31 70 ILE A CA 1
ATOM 592 C C . ILE A 1 70 ? 20.6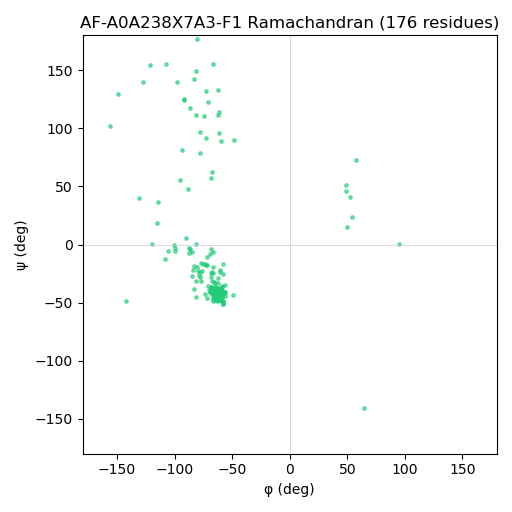84 -0.752 -28.493 1.00 88.31 70 ILE A C 1
ATOM 594 O O . ILE A 1 70 ? 20.281 -0.591 -27.341 1.00 88.31 70 ILE A O 1
ATOM 598 N N . GLU A 1 71 ? 19.874 -0.829 -29.549 1.00 89.25 71 GLU A N 1
ATOM 599 C CA . GLU A 1 71 ? 18.413 -0.744 -29.466 1.00 89.25 71 GLU A CA 1
ATOM 600 C C . GLU A 1 71 ? 17.840 -1.845 -28.562 1.00 89.25 71 GLU A C 1
ATOM 602 O O . GLU A 1 71 ? 17.081 -1.565 -27.633 1.00 89.25 71 GLU A O 1
ATO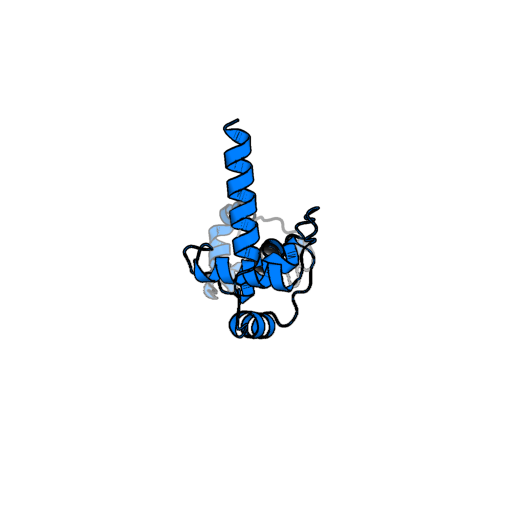M 607 N N . TYR A 1 72 ? 18.269 -3.095 -28.757 1.00 92.38 72 TYR A N 1
ATOM 608 C CA . TYR A 1 72 ? 17.863 -4.214 -27.908 1.00 92.38 72 TYR A CA 1
ATOM 609 C C . TYR A 1 72 ? 18.213 -3.979 -26.432 1.00 92.38 72 TYR A C 1
ATOM 611 O O . TYR A 1 72 ? 17.362 -4.129 -25.556 1.00 92.38 72 TYR A O 1
ATOM 619 N N . CYS A 1 73 ? 19.452 -3.575 -26.135 1.00 89.88 73 CYS A N 1
ATOM 620 C CA . CYS A 1 73 ? 19.872 -3.300 -24.764 1.00 89.88 73 CYS A CA 1
ATOM 621 C C . CYS A 1 73 ? 19.093 -2.139 -24.134 1.00 89.88 73 CYS A C 1
ATOM 623 O O . CYS A 1 73 ? 18.789 -2.201 -22.945 1.00 89.88 73 CYS A O 1
ATOM 625 N N . GLN A 1 74 ? 18.775 -1.089 -24.895 1.00 89.12 74 GLN A N 1
ATOM 626 C CA . GLN A 1 74 ? 17.953 0.024 -24.411 1.00 89.12 74 GLN A CA 1
ATOM 627 C C . GLN A 1 74 ? 16.543 -0.446 -24.045 1.00 89.12 74 GLN A C 1
ATOM 629 O O . GLN A 1 74 ? 16.084 -0.150 -22.942 1.00 89.12 74 GLN A O 1
ATOM 634 N N . ASN A 1 75 ? 15.916 -1.247 -24.910 1.00 89.69 75 ASN A N 1
ATOM 635 C CA . ASN A 1 75 ? 14.605 -1.840 -24.652 1.00 89.69 75 ASN A CA 1
ATOM 636 C C . ASN A 1 75 ? 14.621 -2.753 -23.415 1.00 89.69 75 ASN A C 1
ATOM 638 O O . ASN A 1 75 ? 13.746 -2.651 -22.559 1.00 89.69 75 ASN A O 1
ATOM 642 N N . GLU A 1 76 ? 15.635 -3.609 -23.266 1.00 89.38 76 GLU A N 1
ATOM 643 C CA . GLU A 1 76 ? 15.773 -4.466 -22.081 1.00 89.38 76 GLU A CA 1
ATOM 644 C C . GLU A 1 76 ? 15.978 -3.656 -20.796 1.00 89.38 76 GLU A C 1
ATOM 646 O O . GLU A 1 76 ? 15.375 -3.964 -19.768 1.00 89.38 76 GLU A O 1
ATOM 651 N N . ILE A 1 77 ? 16.779 -2.585 -20.839 1.00 87.62 77 ILE A N 1
ATOM 652 C CA . ILE A 1 77 ? 16.941 -1.676 -19.697 1.00 87.62 77 ILE A CA 1
ATOM 653 C C . ILE A 1 77 ? 15.601 -1.025 -19.340 1.00 87.62 77 ILE A C 1
ATOM 655 O O . ILE A 1 77 ? 15.255 -0.974 -18.162 1.00 87.62 77 ILE A O 1
ATOM 659 N N . GLU A 1 78 ? 14.827 -0.563 -20.321 1.00 84.19 78 GLU A N 1
ATOM 660 C CA . GLU A 1 78 ? 13.510 0.033 -20.087 1.00 84.19 78 GLU A CA 1
ATOM 661 C C . GLU A 1 78 ? 12.531 -0.974 -19.466 1.00 84.19 78 GLU A C 1
ATOM 663 O O . GLU A 1 78 ? 11.898 -0.681 -18.450 1.00 84.19 78 GLU A O 1
ATOM 668 N N . ILE A 1 79 ? 12.476 -2.201 -19.992 1.00 83.88 79 ILE A N 1
ATOM 669 C CA . ILE A 1 79 ? 11.673 -3.298 -19.434 1.00 83.88 79 ILE A CA 1
ATOM 670 C C . ILE A 1 79 ? 12.092 -3.602 -17.992 1.00 83.88 79 ILE A C 1
ATOM 672 O O . ILE A 1 79 ? 11.237 -3.793 -17.124 1.00 83.88 79 ILE A O 1
ATOM 676 N N . LEU A 1 80 ? 13.396 -3.651 -17.713 1.00 81.62 80 LEU A N 1
ATOM 677 C CA . LEU A 1 80 ? 13.914 -3.898 -16.370 1.00 81.62 80 LEU A CA 1
ATOM 678 C C . LEU A 1 80 ? 13.599 -2.752 -15.412 1.00 81.62 80 LEU A C 1
ATOM 680 O O . LEU A 1 80 ? 13.255 -3.031 -14.267 1.00 81.62 80 LEU A O 1
ATOM 684 N N . LEU A 1 81 ? 13.657 -1.494 -15.855 1.00 76.38 81 LEU A N 1
ATOM 685 C CA . LEU A 1 81 ? 13.268 -0.325 -15.060 1.00 76.38 81 LEU A CA 1
ATOM 686 C C . LEU A 1 81 ? 11.766 -0.326 -14.755 1.00 76.38 81 LEU A C 1
ATOM 688 O O . LEU A 1 81 ? 11.363 -0.066 -13.624 1.00 76.38 81 LEU A O 1
ATOM 692 N N . LEU A 1 82 ? 10.924 -0.685 -15.726 1.00 73.00 82 LEU A N 1
ATOM 693 C CA . LEU A 1 82 ? 9.485 -0.856 -15.515 1.00 73.00 82 LEU A CA 1
ATOM 694 C C . LEU A 1 82 ? 9.197 -1.980 -14.512 1.00 73.00 82 LEU A C 1
ATOM 696 O O . LEU A 1 82 ? 8.408 -1.790 -13.587 1.00 73.00 82 LEU A O 1
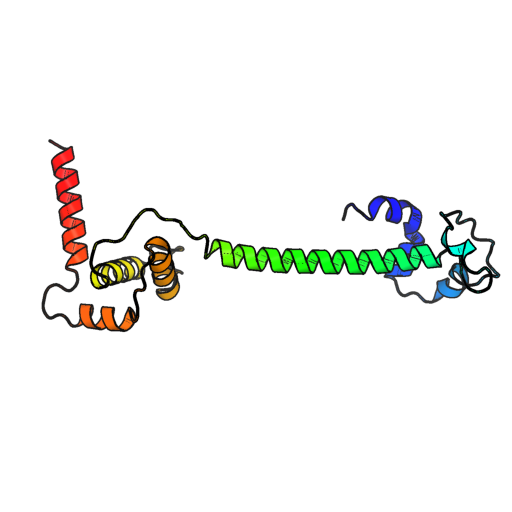ATOM 700 N N . LYS A 1 83 ? 9.880 -3.125 -14.642 1.00 68.25 83 LYS A N 1
ATOM 701 C CA . LYS A 1 83 ? 9.785 -4.236 -13.684 1.00 68.25 83 LYS A CA 1
ATOM 702 C C . LYS A 1 83 ? 10.292 -3.847 -12.304 1.00 68.25 83 LYS A C 1
ATOM 704 O O . LYS A 1 83 ? 9.610 -4.139 -11.338 1.00 68.25 83 LYS A O 1
ATOM 709 N N . THR A 1 84 ? 11.415 -3.142 -12.189 1.00 59.03 84 THR A N 1
ATOM 710 C CA . THR A 1 84 ? 11.909 -2.675 -10.884 1.00 59.03 84 THR A CA 1
ATOM 711 C C . THR A 1 84 ? 11.008 -1.618 -10.273 1.00 59.03 84 THR A C 1
ATOM 713 O O . THR A 1 84 ? 10.879 -1.615 -9.064 1.00 59.03 84 THR A O 1
ATOM 716 N N . ASN A 1 85 ? 10.322 -0.772 -11.040 1.00 55.38 85 ASN A N 1
ATOM 717 C CA . ASN A 1 85 ? 9.324 0.146 -10.479 1.00 55.38 85 ASN A CA 1
ATOM 718 C C . ASN A 1 85 ? 8.057 -0.594 -10.006 1.00 55.38 85 ASN A C 1
ATOM 720 O O . ASN A 1 85 ? 7.494 -0.2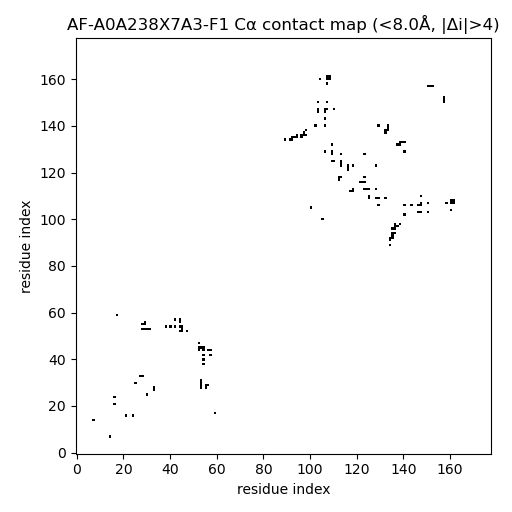53 -8.966 1.00 55.38 85 ASN A O 1
ATOM 724 N N . LEU A 1 86 ? 7.643 -1.651 -10.714 1.00 51.94 86 LEU A N 1
ATOM 725 C CA . LEU A 1 86 ? 6.561 -2.548 -10.284 1.00 51.94 86 LEU A CA 1
ATOM 726 C C . LEU A 1 86 ? 6.962 -3.388 -9.054 1.00 51.94 86 LEU A C 1
ATOM 728 O O . LEU A 1 86 ? 6.173 -3.543 -8.127 1.00 51.94 86 LEU A O 1
ATOM 732 N N . GLU A 1 87 ? 8.204 -3.871 -9.006 1.00 48.88 87 GLU A N 1
ATOM 733 C CA . GLU A 1 87 ? 8.788 -4.636 -7.898 1.00 48.88 87 GLU A CA 1
ATOM 734 C C . GLU A 1 87 ? 9.263 -3.751 -6.740 1.00 48.88 87 GLU A C 1
ATOM 736 O O . GLU A 1 87 ? 9.380 -4.239 -5.630 1.00 48.88 87 GLU A O 1
ATOM 741 N N . GLN A 1 88 ? 9.493 -2.450 -6.922 1.00 47.91 88 GLN A N 1
ATOM 742 C CA . GLN A 1 88 ? 9.710 -1.504 -5.820 1.00 47.91 88 GLN A CA 1
ATOM 743 C C . GLN A 1 88 ? 8.379 -1.123 -5.161 1.00 47.91 88 GLN A C 1
ATOM 745 O O . GLN A 1 88 ? 8.351 -0.905 -3.951 1.00 47.91 88 GLN A O 1
ATOM 750 N N . GLY A 1 89 ? 7.267 -1.158 -5.906 1.00 47.78 89 GLY A N 1
ATOM 751 C CA . GLY A 1 89 ? 5.911 -1.160 -5.341 1.00 47.78 89 GLY A CA 1
ATOM 752 C C . GLY A 1 89 ? 5.512 -2.487 -4.674 1.00 47.78 89 GLY A C 1
ATOM 753 O O . GLY A 1 89 ? 4.589 -2.510 -3.864 1.00 47.78 89 GLY A O 1
ATOM 754 N N . LEU A 1 90 ? 6.228 -3.573 -4.980 1.00 47.72 90 LEU A N 1
ATOM 755 C CA . LEU A 1 90 ? 6.011 -4.935 -4.480 1.00 47.72 90 LEU A CA 1
ATOM 756 C C . LEU A 1 90 ? 7.317 -5.548 -3.968 1.00 47.72 90 LEU A C 1
ATOM 758 O O . LEU A 1 90 ? 7.576 -6.738 -4.168 1.00 47.72 90 LEU A O 1
ATOM 762 N N . THR A 1 91 ? 8.151 -4.761 -3.278 1.00 46.69 91 THR A N 1
ATOM 763 C CA . THR A 1 91 ? 9.164 -5.400 -2.446 1.00 46.69 91 THR A CA 1
ATOM 764 C C . THR A 1 91 ? 8.318 -6.166 -1.460 1.00 46.69 91 THR A C 1
ATOM 766 O O . THR A 1 91 ? 7.520 -5.567 -0.741 1.00 46.69 91 THR A O 1
ATOM 769 N N . ILE A 1 92 ? 8.385 -7.497 -1.514 1.00 52.53 92 ILE A N 1
ATOM 770 C CA . ILE A 1 92 ? 7.805 -8.349 -0.492 1.00 52.53 92 ILE A CA 1
ATOM 771 C C . 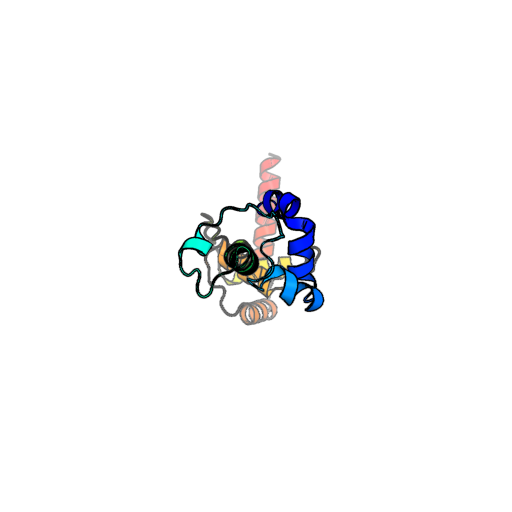ILE A 1 92 ? 8.530 -7.910 0.770 1.00 52.53 92 ILE A C 1
ATOM 773 O O . ILE A 1 92 ? 9.625 -8.380 1.088 1.00 52.53 92 ILE A O 1
ATOM 777 N N . VAL A 1 93 ? 7.965 -6.911 1.445 1.00 54.53 93 VAL A N 1
ATOM 778 C CA . VAL A 1 93 ? 8.326 -6.548 2.789 1.00 54.53 93 VAL A CA 1
ATOM 779 C C . VAL A 1 93 ? 7.965 -7.823 3.516 1.00 54.53 93 VAL A C 1
ATOM 781 O O . VAL A 1 93 ? 6.803 -8.062 3.827 1.00 54.53 93 VAL A O 1
ATOM 784 N N . ASN A 1 94 ? 8.959 -8.689 3.726 1.00 53.91 94 ASN A N 1
ATOM 785 C CA . ASN A 1 94 ? 8.890 -9.797 4.666 1.00 53.91 94 ASN A CA 1
ATOM 786 C C . ASN A 1 94 ? 8.834 -9.169 6.061 1.00 53.91 94 ASN A C 1
ATOM 788 O O . ASN A 1 94 ? 9.744 -9.273 6.885 1.00 53.91 94 ASN A O 1
ATOM 792 N N . SER A 1 95 ? 7.763 -8.418 6.282 1.00 58.88 95 SER A N 1
ATOM 793 C CA . SER A 1 95 ? 7.374 -7.823 7.522 1.00 58.88 95 SER A CA 1
ATOM 794 C C . SER A 1 95 ? 7.134 -8.995 8.447 1.00 58.88 95 SER A C 1
ATOM 796 O O . SER A 1 95 ? 6.203 -9.782 8.288 1.00 58.88 95 SER A O 1
ATOM 798 N N . LYS A 1 96 ? 8.006 -9.125 9.444 1.00 74.44 96 LYS A N 1
ATOM 799 C CA . LYS A 1 96 ? 7.764 -10.029 10.571 1.00 74.44 96 LYS A CA 1
ATOM 800 C C . LYS A 1 96 ? 6.570 -9.556 11.414 1.00 74.44 96 LYS A C 1
ATOM 802 O O . LYS A 1 96 ? 6.183 -10.249 12.352 1.00 74.44 96 LYS A O 1
ATOM 807 N N . LEU A 1 97 ? 6.012 -8.374 11.127 1.00 79.75 97 LEU A N 1
ATOM 808 C CA . LEU A 1 97 ? 4.876 -7.820 11.845 1.00 79.75 97 LEU A CA 1
ATOM 809 C C . LEU A 1 97 ? 3.590 -8.438 11.313 1.00 79.75 97 LEU A C 1
ATOM 811 O O . LEU A 1 97 ? 3.147 -8.171 10.200 1.00 79.75 97 LEU A O 1
ATOM 815 N N . LYS A 1 98 ? 2.965 -9.241 12.167 1.00 86.88 98 LYS A N 1
ATOM 816 C CA . LYS A 1 98 ? 1.630 -9.775 11.938 1.00 86.88 98 LYS A CA 1
ATOM 817 C C . LYS A 1 98 ? 0.605 -8.836 12.557 1.00 86.88 98 LYS A C 1
ATOM 819 O O . LYS A 1 98 ? 0.665 -8.563 13.756 1.00 86.88 98 LYS A O 1
ATOM 824 N N . TRP A 1 99 ? -0.363 -8.387 11.767 1.00 92.94 99 TRP A N 1
ATOM 825 C CA . TRP A 1 99 ? -1.521 -7.690 12.315 1.00 92.94 99 TRP A CA 1
ATOM 826 C C . TRP A 1 99 ? -2.411 -8.682 13.069 1.00 92.94 99 TRP A C 1
ATOM 828 O O . TRP A 1 99 ? -2.837 -9.703 12.530 1.00 92.94 99 TRP A O 1
ATOM 838 N N . THR A 1 100 ? -2.652 -8.405 14.348 1.00 93.19 100 THR A N 1
ATOM 839 C CA . THR A 1 100 ? -3.386 -9.299 15.259 1.00 93.19 100 THR A CA 1
ATOM 840 C C . THR A 1 100 ? -4.779 -8.791 15.614 1.00 93.19 100 THR A C 1
ATOM 842 O O . THR A 1 100 ? -5.581 -9.544 16.164 1.00 93.19 100 THR A O 1
ATOM 845 N N . ALA A 1 101 ? -5.086 -7.529 15.307 1.00 93.56 101 ALA A N 1
ATOM 846 C CA . ALA A 1 101 ? -6.420 -6.975 15.494 1.00 93.56 101 ALA A CA 1
ATOM 847 C C . ALA A 1 101 ? -7.359 -7.382 14.341 1.00 93.56 101 ALA A C 1
ATOM 849 O O . ALA A 1 101 ? -6.974 -8.042 13.378 1.00 93.56 101 ALA A O 1
ATOM 850 N N . THR A 1 102 ? -8.631 -6.993 14.439 1.00 94.38 102 THR A N 1
ATOM 851 C CA . THR A 1 102 ? -9.629 -7.311 13.402 1.00 94.38 102 THR A CA 1
ATOM 852 C C . THR A 1 102 ? -9.328 -6.596 12.079 1.00 94.38 102 THR A C 1
ATOM 854 O O . THR A 1 102 ? -8.724 -5.522 12.078 1.00 94.38 102 THR A O 1
ATOM 857 N N . LYS A 1 103 ? -9.802 -7.147 10.949 1.00 94.69 103 LYS A N 1
ATOM 858 C CA . LYS A 1 103 ? -9.729 -6.469 9.638 1.00 94.69 103 LYS A CA 1
ATOM 859 C C . LYS A 1 103 ? -10.424 -5.105 9.673 1.00 94.69 103 LYS A C 1
ATOM 861 O O . LYS A 1 103 ? -9.880 -4.122 9.197 1.00 94.69 103 LYS A O 1
ATOM 866 N N . ILE A 1 104 ? -11.579 -5.029 10.337 1.00 94.38 104 ILE A N 1
ATOM 867 C CA . ILE A 1 104 ? -12.347 -3.790 10.535 1.00 94.38 104 ILE A CA 1
ATOM 868 C C . ILE A 1 104 ? -11.497 -2.707 11.216 1.00 94.38 104 ILE A C 1
ATOM 870 O O . ILE A 1 104 ? -11.549 -1.557 10.803 1.00 94.38 104 ILE A O 1
ATOM 874 N N . ALA A 1 105 ? -10.694 -3.065 12.223 1.00 95.12 105 ALA A N 1
ATOM 875 C CA . ALA A 1 105 ? -9.797 -2.121 12.892 1.00 95.12 105 ALA A CA 1
ATOM 876 C C . ALA A 1 105 ? -8.695 -1.593 11.957 1.00 95.12 105 ALA A C 1
ATOM 878 O O . ALA A 1 105 ? -8.332 -0.422 12.031 1.00 95.12 105 ALA A O 1
ATOM 879 N N . LEU A 1 106 ? -8.184 -2.443 11.061 1.00 96.25 106 LEU A N 1
ATOM 880 C CA . LEU A 1 106 ? -7.202 -2.037 10.055 1.00 96.25 106 LEU A CA 1
ATOM 881 C C . LEU A 1 106 ? -7.819 -1.083 9.028 1.00 96.25 106 LEU A C 1
ATOM 883 O O . LEU A 1 106 ? -7.224 -0.062 8.705 1.00 96.25 106 LEU A O 1
ATOM 887 N N . ILE A 1 107 ? -9.041 -1.377 8.582 1.00 96.06 107 ILE A N 1
ATOM 888 C CA . ILE A 1 107 ? -9.810 -0.530 7.661 1.00 96.06 107 ILE A CA 1
ATOM 889 C C . ILE A 1 107 ? -10.111 0.825 8.310 1.00 96.06 107 ILE A C 1
ATOM 891 O O . ILE A 1 107 ? -9.904 1.860 7.687 1.00 96.06 107 ILE A O 1
ATOM 895 N N . GLU A 1 108 ? -10.523 0.838 9.581 1.00 95.56 108 GLU A N 1
ATOM 896 C CA . GLU A 1 108 ? -10.730 2.070 10.353 1.00 95.56 108 GLU A CA 1
ATOM 897 C C . GLU A 1 108 ? -9.457 2.935 10.391 1.00 95.56 108 GLU A C 1
ATOM 899 O O . GLU A 1 108 ? -9.522 4.139 10.148 1.00 95.56 108 GLU A O 1
ATOM 904 N N . LEU A 1 109 ? -8.291 2.321 10.630 1.00 96.44 109 LEU A N 1
ATOM 905 C CA . LEU A 1 109 ? -7.000 3.012 10.622 1.00 96.44 109 LEU A CA 1
ATOM 906 C C . LEU A 1 109 ? -6.638 3.561 9.234 1.00 96.44 109 LEU A C 1
ATOM 908 O O . LEU A 1 109 ? -6.224 4.713 9.128 1.00 96.44 109 LEU A O 1
ATOM 912 N N . ILE A 1 110 ? -6.805 2.758 8.181 1.00 96.56 110 ILE A N 1
ATOM 913 C CA . ILE A 1 110 ? -6.519 3.154 6.795 1.00 96.56 110 ILE A CA 1
ATOM 914 C C . ILE A 1 110 ? -7.349 4.383 6.411 1.00 96.56 110 ILE A C 1
ATOM 916 O O . ILE A 1 110 ? -6.792 5.378 5.950 1.00 96.56 110 ILE A O 1
ATOM 920 N N . TYR A 1 111 ? -8.659 4.358 6.672 1.00 96.19 111 TYR A N 1
ATOM 921 C CA . TYR A 1 111 ? -9.539 5.491 6.380 1.00 96.19 111 TYR A CA 1
ATOM 922 C C . TYR A 1 111 ? -9.225 6.727 7.226 1.00 96.19 111 TYR A C 1
ATOM 924 O O . TYR A 1 111 ? -9.379 7.847 6.741 1.00 96.19 111 TYR A O 1
ATOM 932 N N . ALA A 1 112 ? -8.761 6.562 8.466 1.00 95.44 112 ALA A N 1
ATOM 933 C CA . ALA A 1 112 ? -8.328 7.688 9.293 1.00 95.44 112 ALA A CA 1
ATOM 934 C C . ALA A 1 112 ? -7.086 8.381 8.715 1.00 95.44 112 ALA A C 1
ATOM 936 O O . ALA A 1 112 ? -7.034 9.610 8.656 1.00 95.44 112 ALA A O 1
ATOM 937 N N . LEU A 1 113 ? -6.103 7.595 8.265 1.00 96.44 113 LEU A N 1
ATOM 938 C CA . LEU A 1 113 ? -4.881 8.106 7.642 1.00 96.44 113 LEU A CA 1
ATOM 939 C C . LEU A 1 113 ? -5.174 8.765 6.289 1.00 96.44 113 LEU A C 1
ATOM 941 O O . LEU A 1 113 ? -4.657 9.849 6.018 1.00 96.44 113 LEU A O 1
ATOM 945 N N . ASP A 1 114 ? -6.041 8.154 5.479 1.00 95.75 114 ASP A N 1
ATOM 946 C CA . ASP A 1 114 ? -6.512 8.738 4.221 1.00 95.75 114 ASP A CA 1
ATOM 947 C C . ASP A 1 114 ? -7.275 10.051 4.447 1.00 95.75 114 ASP A C 1
ATOM 949 O O . ASP A 1 114 ? -7.022 11.037 3.761 1.00 95.75 114 ASP A O 1
ATOM 953 N N . SER A 1 115 ? -8.144 10.114 5.462 1.00 94.19 115 SER A N 1
ATOM 954 C CA . SER A 1 115 ? -8.897 11.333 5.801 1.00 94.19 115 SER A CA 1
ATOM 955 C C . SER A 1 115 ? -7.985 12.489 6.215 1.00 94.19 115 SER A C 1
ATOM 957 O O . SER A 1 115 ? -8.297 13.647 5.948 1.00 94.19 115 SER A O 1
ATOM 959 N N . LEU A 1 116 ? -6.854 12.181 6.858 1.00 95.06 116 LEU A N 1
ATOM 960 C CA . LEU A 1 116 ? -5.846 13.169 7.244 1.00 95.06 116 LEU A CA 1
ATOM 961 C C . LEU A 1 116 ? -4.855 13.480 6.106 1.00 95.06 116 LEU A C 1
ATOM 963 O O . LEU A 1 116 ? -4.042 14.390 6.248 1.00 95.06 116 LEU A O 1
ATOM 967 N N . LYS A 1 117 ? -4.923 12.753 4.980 1.00 94.19 117 LYS A N 1
ATOM 968 C CA . LYS A 1 117 ? -4.101 12.967 3.778 1.00 94.19 117 LYS A CA 1
ATOM 969 C C . LYS A 1 117 ? -2.597 13.014 4.078 1.00 94.19 117 LYS A C 1
ATOM 971 O O . LYS A 1 117 ? -1.849 13.811 3.525 1.00 94.19 117 LYS A O 1
ATOM 976 N N . VAL A 1 118 ? -2.146 12.119 4.961 1.00 94.56 118 VAL A N 1
ATOM 977 C CA . VAL A 1 118 ? -0.757 12.098 5.467 1.00 94.56 118 VAL A CA 1
ATOM 978 C C . VAL A 1 118 ? 0.265 11.519 4.490 1.00 94.56 118 VAL A C 1
ATOM 980 O O . VAL A 1 118 ? 1.466 11.688 4.687 1.00 94.56 118 VAL A O 1
ATOM 983 N N . PHE A 1 119 ? -0.186 10.807 3.459 1.00 92.75 119 PHE A N 1
ATOM 984 C CA . PHE A 1 119 ? 0.687 10.144 2.495 1.00 92.75 119 PHE A CA 1
ATOM 985 C C . PHE A 1 119 ? 0.857 10.995 1.238 1.00 92.75 119 PHE A C 1
ATOM 987 O O . PHE A 1 119 ? -0.111 11.571 0.750 1.00 92.75 119 PHE A O 1
ATOM 994 N N . ASN A 1 120 ? 2.081 11.036 0.701 1.00 89.69 120 ASN A N 1
ATOM 995 C CA . ASN A 1 120 ? 2.422 11.695 -0.567 1.00 89.69 120 ASN A CA 1
ATOM 996 C C . ASN A 1 120 ? 1.888 13.135 -0.680 1.00 89.69 120 ASN A C 1
ATOM 998 O O . ASN A 1 120 ? 1.281 13.482 -1.683 1.00 89.69 120 ASN A O 1
ATOM 1002 N N . ASN A 1 121 ? 2.054 13.959 0.362 1.00 88.88 121 ASN A N 1
ATOM 1003 C CA . ASN A 1 121 ? 1.518 15.332 0.414 1.00 88.88 121 ASN A CA 1
ATOM 1004 C C . ASN A 1 121 ? -0.001 15.436 0.152 1.00 88.88 121 ASN A C 1
ATOM 1006 O O . ASN A 1 121 ? -0.494 16.490 -0.240 1.00 88.88 121 ASN A O 1
ATOM 1010 N N . GLY A 1 122 ? -0.737 14.352 0.395 1.00 88.69 122 GLY A N 1
ATOM 1011 C CA . GLY A 1 122 ? -2.176 14.248 0.187 1.00 88.69 122 GLY A CA 1
ATOM 1012 C C . GLY A 1 122 ? -2.609 13.653 -1.151 1.00 88.69 122 GLY A C 1
ATOM 1013 O O . GLY A 1 122 ? -3.810 13.479 -1.349 1.00 88.69 122 GLY A O 1
ATOM 1014 N N . ASP A 1 123 ? -1.672 13.268 -2.020 1.00 89.50 123 ASP A N 1
ATOM 1015 C CA . ASP A 1 123 ? -1.969 12.734 -3.358 1.00 89.50 123 ASP A CA 1
ATOM 1016 C C . ASP A 1 123 ? -2.211 11.215 -3.391 1.00 89.50 123 ASP A C 1
ATOM 1018 O O . ASP A 1 123 ? -2.523 10.649 -4.439 1.00 89.50 123 ASP A O 1
ATOM 1022 N N . ALA A 1 124 ? -2.054 10.516 -2.264 1.00 91.81 124 ALA A N 1
ATOM 1023 C CA . ALA A 1 124 ? -2.268 9.072 -2.217 1.00 91.81 124 ALA A CA 1
ATOM 1024 C C . ALA A 1 124 ? -3.762 8.706 -2.292 1.00 91.81 124 ALA A C 1
ATOM 1026 O O . ALA A 1 124 ? -4.583 9.235 -1.539 1.00 91.81 124 ALA A O 1
ATOM 1027 N N . ASP A 1 125 ? -4.097 7.744 -3.158 1.00 92.38 125 ASP A N 1
ATOM 1028 C CA . ASP A 1 125 ? -5.441 7.164 -3.241 1.00 92.38 125 ASP A CA 1
ATOM 1029 C C . ASP A 1 125 ? -5.654 6.082 -2.169 1.00 92.38 125 ASP A C 1
ATOM 1031 O O . ASP A 1 125 ? -4.739 5.330 -1.817 1.00 92.38 125 ASP A O 1
ATOM 1035 N N . ILE A 1 126 ? -6.898 5.930 -1.710 1.00 93.69 126 ILE A N 1
ATOM 1036 C CA . ILE A 1 126 ? -7.293 4.917 -0.724 1.00 93.69 126 ILE A CA 1
ATOM 1037 C C . ILE A 1 126 ? -6.933 3.503 -1.191 1.00 93.69 126 ILE A C 1
ATOM 1039 O O . ILE A 1 126 ? -6.517 2.677 -0.381 1.00 93.69 126 ILE A O 1
ATOM 1043 N N . LYS A 1 127 ? -7.021 3.234 -2.502 1.00 94.00 127 LYS A N 1
ATOM 1044 C CA . LYS A 1 127 ? -6.644 1.943 -3.093 1.00 94.00 127 LYS A CA 1
ATOM 1045 C C . LYS A 1 127 ? -5.161 1.652 -2.909 1.00 94.00 127 LYS A C 1
ATOM 1047 O O . LYS A 1 127 ? -4.793 0.538 -2.547 1.00 94.00 127 LYS A O 1
ATOM 1052 N N . GLN A 1 128 ? -4.322 2.663 -3.135 1.00 92.38 128 GLN A N 1
ATOM 1053 C CA . GLN A 1 128 ? -2.876 2.553 -2.977 1.00 92.38 128 GLN A CA 1
ATOM 1054 C C . GLN A 1 128 ? -2.516 2.314 -1.507 1.00 92.38 128 GLN A C 1
ATOM 1056 O O . GLN A 1 128 ? -1.707 1.437 -1.201 1.00 92.38 128 GLN A O 1
ATOM 1061 N N . ILE A 1 129 ? -3.155 3.044 -0.589 1.00 94.81 129 ILE A N 1
ATOM 1062 C CA . ILE A 1 129 ? -2.942 2.881 0.854 1.00 94.81 129 ILE A CA 1
ATOM 1063 C C . ILE A 1 129 ? -3.380 1.477 1.297 1.00 94.81 129 ILE A C 1
ATOM 1065 O O . ILE A 1 129 ? -2.609 0.779 1.951 1.00 94.81 129 ILE A O 1
ATOM 1069 N N . ALA A 1 130 ? -4.574 1.024 0.904 1.00 94.44 130 ALA A N 1
ATOM 1070 C CA . ALA A 1 130 ? -5.088 -0.299 1.250 1.00 94.44 130 ALA A CA 1
ATOM 1071 C C . ALA A 1 130 ? -4.155 -1.422 0.769 1.00 94.44 130 ALA A C 1
ATOM 1073 O O . ALA A 1 130 ? -3.714 -2.224 1.591 1.00 94.44 130 ALA A O 1
ATOM 1074 N N . ALA A 1 131 ? -3.762 -1.413 -0.510 1.00 92.06 131 ALA A N 1
ATOM 1075 C CA . ALA A 1 131 ? -2.851 -2.412 -1.079 1.00 92.06 131 ALA A CA 1
ATOM 1076 C C . ALA A 1 131 ? -1.488 -2.445 -0.361 1.00 92.06 131 ALA A C 1
ATOM 1078 O O . ALA A 1 131 ? -0.898 -3.506 -0.139 1.00 92.06 131 ALA A O 1
ATOM 1079 N N . THR A 1 132 ? -1.001 -1.276 0.064 1.00 91.75 132 THR A N 1
ATOM 1080 C CA . THR A 1 132 ? 0.240 -1.170 0.841 1.00 91.75 132 THR A CA 1
ATOM 1081 C C . THR A 1 132 ? 0.101 -1.861 2.199 1.00 91.75 132 THR A C 1
ATOM 1083 O O . THR A 1 132 ? 0.970 -2.635 2.598 1.00 91.75 132 THR A O 1
ATOM 1086 N N . PHE A 1 133 ? -1.005 -1.634 2.909 1.00 93.00 133 PHE A N 1
ATOM 1087 C CA . PHE A 1 133 ? -1.269 -2.263 4.206 1.00 93.00 133 PHE A CA 1
ATOM 1088 C C . PHE A 1 133 ? -1.519 -3.776 4.097 1.00 93.00 133 PHE A C 1
ATOM 1090 O O . PHE A 1 133 ? -1.063 -4.524 4.964 1.00 93.00 133 PHE A O 1
ATOM 1097 N N . GLU A 1 134 ? -2.188 -4.236 3.037 1.00 91.56 134 GLU A N 1
ATOM 1098 C CA . GLU A 1 134 ? -2.354 -5.665 2.729 1.00 91.56 134 GLU A CA 1
ATOM 1099 C C . GLU A 1 134 ? -1.003 -6.359 2.563 1.00 91.56 134 GLU A C 1
ATOM 1101 O O . GLU A 1 134 ? -0.761 -7.406 3.167 1.00 91.56 134 GLU A O 1
ATOM 1106 N N . THR A 1 135 ? -0.093 -5.721 1.824 1.00 88.38 135 THR A N 1
ATOM 1107 C CA . THR A 1 135 ? 1.264 -6.225 1.588 1.00 88.38 135 THR A CA 1
ATOM 1108 C C . THR A 1 135 ? 2.091 -6.234 2.876 1.00 88.38 135 THR A C 1
ATOM 1110 O O . THR A 1 135 ? 2.701 -7.247 3.212 1.00 88.38 135 THR A O 1
ATOM 1113 N N . ILE A 1 136 ? 2.077 -5.138 3.648 1.00 89.38 136 ILE A N 1
ATOM 1114 C CA . ILE A 1 136 ? 2.854 -5.009 4.895 1.00 89.38 136 ILE A CA 1
ATOM 1115 C C . ILE A 1 136 ? 2.429 -6.037 5.946 1.00 89.38 136 ILE A C 1
ATOM 1117 O O . ILE A 1 136 ? 3.272 -6.545 6.685 1.00 89.38 136 ILE A O 1
ATOM 1121 N N . PHE A 1 137 ? 1.132 -6.317 6.066 1.00 90.19 137 PHE A N 1
ATOM 1122 C CA . PHE A 1 137 ? 0.621 -7.225 7.095 1.00 90.19 137 PHE A CA 1
ATOM 1123 C C . PHE A 1 137 ? 0.328 -8.635 6.588 1.00 90.19 137 PHE A C 1
ATOM 1125 O O . PHE A 1 137 ? -0.031 -9.492 7.399 1.00 90.19 137 PHE A O 1
ATOM 1132 N N . ASN A 1 138 ? 0.505 -8.882 5.287 1.00 88.44 138 ASN A N 1
ATOM 1133 C CA . ASN A 1 138 ? 0.138 -10.122 4.612 1.00 88.44 138 ASN A CA 1
ATOM 1134 C C . ASN A 1 138 ? -1.307 -10.545 4.950 1.00 88.44 138 ASN A C 1
ATOM 1136 O O . ASN A 1 138 ? -1.569 -11.652 5.428 1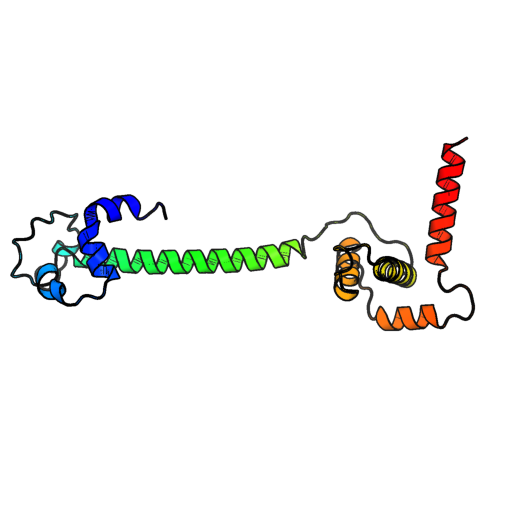.00 88.44 138 ASN A O 1
ATOM 1140 N N . ILE A 1 139 ? -2.242 -9.606 4.779 1.00 89.81 139 ILE A N 1
ATOM 1141 C CA . ILE A 1 139 ? -3.678 -9.778 5.026 1.00 89.81 139 ILE A CA 1
ATOM 1142 C C . ILE A 1 139 ? -4.441 -9.353 3.781 1.00 89.81 139 ILE A C 1
ATOM 1144 O O . ILE A 1 139 ? -4.137 -8.324 3.204 1.00 89.81 139 ILE A O 1
ATOM 1148 N N . ASP A 1 140 ? -5.482 -10.103 3.441 1.00 92.12 140 ASP A N 1
ATOM 1149 C CA . ASP A 1 140 ? -6.512 -9.689 2.488 1.00 92.12 140 ASP A CA 1
ATOM 1150 C C . ASP A 1 140 ? -7.605 -8.889 3.222 1.00 92.12 140 ASP A C 1
ATOM 1152 O O . ASP A 1 140 ? -8.253 -9.416 4.138 1.00 92.12 140 ASP A O 1
ATOM 1156 N N . LEU A 1 141 ? -7.797 -7.616 2.877 1.00 93.06 141 LEU A N 1
ATOM 1157 C CA . LEU A 1 141 ? -8.830 -6.752 3.455 1.00 93.06 141 LEU A CA 1
ATOM 1158 C C . LEU A 1 141 ? -10.220 -7.039 2.871 1.00 93.06 141 LEU A C 1
ATOM 1160 O O . LEU A 1 141 ? -11.216 -6.779 3.552 1.00 93.06 141 LEU A O 1
ATOM 1164 N N . GLY A 1 142 ? -10.303 -7.614 1.669 1.00 92.94 142 GLY A N 1
ATOM 1165 C CA . GLY A 1 142 ? -11.550 -7.806 0.935 1.00 92.94 142 GLY A CA 1
ATOM 1166 C C . GLY A 1 142 ? -12.212 -6.478 0.543 1.00 92.94 142 GLY A C 1
ATOM 1167 O O . GLY A 1 142 ? -11.548 -5.514 0.169 1.00 92.94 142 GLY A O 1
ATOM 1168 N N . ASP A 1 143 ? -13.543 -6.408 0.633 1.00 93.81 143 ASP A N 1
ATOM 1169 C CA . ASP A 1 143 ? -14.312 -5.199 0.304 1.00 93.81 143 ASP A CA 1
ATOM 1170 C C . ASP A 1 143 ? -14.241 -4.153 1.435 1.00 93.81 143 ASP A C 1
ATOM 1172 O O . ASP A 1 143 ? -15.149 -4.004 2.264 1.00 93.81 143 ASP A O 1
ATOM 1176 N N . TYR A 1 144 ? -13.123 -3.427 1.482 1.00 94.88 144 TYR A N 1
ATOM 1177 C CA . TYR A 1 144 ? -12.883 -2.385 2.479 1.00 94.88 144 TYR A CA 1
ATOM 1178 C C . TYR A 1 144 ? -13.801 -1.164 2.320 1.00 94.88 144 TYR A C 1
ATOM 1180 O O . TYR A 1 144 ? -14.068 -0.486 3.314 1.00 94.88 144 TYR A O 1
ATOM 1188 N N . TYR A 1 145 ? -14.344 -0.911 1.123 1.00 95.56 145 TYR A N 1
ATOM 1189 C CA . TYR A 1 145 ? -15.329 0.153 0.908 1.00 95.56 145 TYR A CA 1
ATOM 1190 C C . TYR A 1 145 ? -16.636 -0.160 1.633 1.00 95.56 145 TYR A C 1
ATOM 1192 O O . TYR A 1 145 ? -17.150 0.672 2.386 1.00 95.56 145 TYR A O 1
ATOM 1200 N N . ARG A 1 146 ? -17.159 -1.379 1.464 1.00 94.06 146 ARG A N 1
ATOM 1201 C CA . ARG A 1 146 ? -18.360 -1.823 2.175 1.00 94.06 146 ARG A CA 1
ATOM 1202 C C . ARG A 1 146 ? -18.138 -1.866 3.682 1.00 94.06 146 ARG A C 1
ATOM 1204 O O . ARG A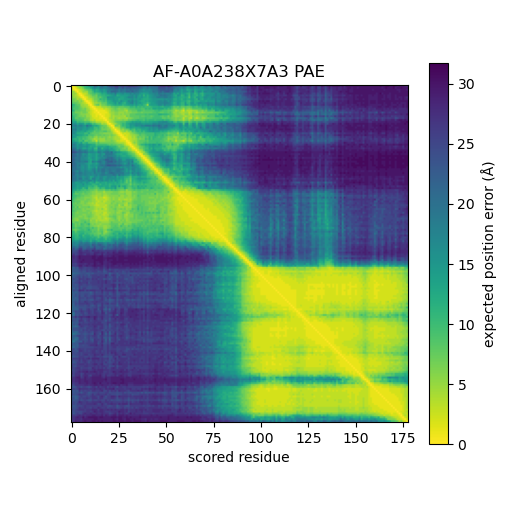 1 146 ? -18.977 -1.374 4.434 1.00 94.06 146 ARG A O 1
ATOM 1211 N N . ALA A 1 147 ? -17.005 -2.405 4.126 1.00 93.00 147 ALA A N 1
ATOM 1212 C CA . ALA A 1 147 ? -16.674 -2.447 5.546 1.00 93.00 147 ALA A CA 1
ATOM 1213 C C . ALA A 1 147 ? -16.632 -1.040 6.171 1.00 93.00 147 ALA A C 1
ATOM 1215 O O . ALA A 1 147 ? -17.083 -0.853 7.300 1.00 93.00 147 ALA A O 1
ATOM 1216 N N . PHE A 1 148 ? -16.149 -0.032 5.439 1.00 93.81 148 PHE A N 1
ATOM 1217 C CA . PHE A 1 148 ? -16.181 1.353 5.902 1.00 93.81 148 PHE A CA 1
ATOM 1218 C C . PHE A 1 148 ? -17.598 1.928 5.989 1.00 93.81 148 PHE A C 1
ATOM 1220 O O . PHE A 1 148 ? -17.914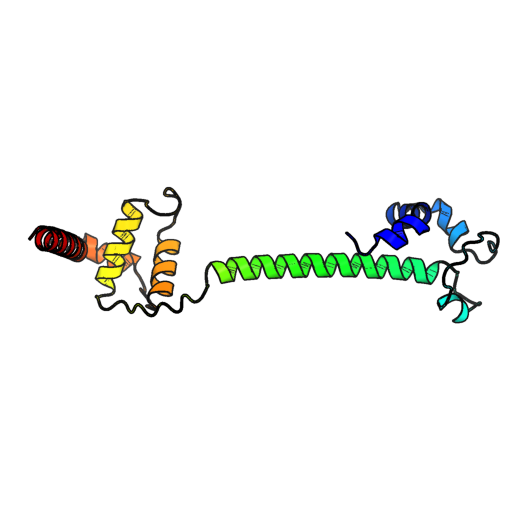 2.609 6.966 1.00 93.81 148 PHE A O 1
ATOM 1227 N N . LEU A 1 149 ? -18.482 1.619 5.034 1.00 93.44 149 LEU A N 1
ATOM 1228 C CA . LEU A 1 149 ? -19.897 2.001 5.136 1.00 93.44 149 LEU A CA 1
ATOM 1229 C C . LEU A 1 149 ? -20.542 1.410 6.397 1.00 93.44 149 LEU A C 1
ATOM 1231 O O . LEU A 1 149 ? -21.218 2.124 7.133 1.00 93.44 149 LEU A O 1
ATOM 1235 N N . GLU A 1 150 ? -20.247 0.149 6.714 1.00 90.81 150 GLU A N 1
ATOM 1236 C CA . GLU A 1 150 ? -20.716 -0.491 7.948 1.00 90.81 150 GLU A CA 1
ATOM 1237 C C . GLU A 1 150 ? -20.136 0.155 9.215 1.00 90.81 150 GLU A C 1
ATOM 1239 O O . GLU A 1 150 ? -20.811 0.200 10.243 1.00 90.81 150 GLU A O 1
ATOM 1244 N N . ILE A 1 151 ? -18.896 0.659 9.178 1.00 90.31 151 ILE A N 1
ATOM 1245 C CA . ILE A 1 151 ? -18.309 1.437 10.282 1.00 90.31 151 ILE A CA 1
ATOM 1246 C C . ILE A 1 151 ? -19.046 2.773 10.443 1.00 90.31 151 ILE A C 1
ATOM 1248 O O . ILE A 1 151 ? -19.387 3.149 11.566 1.00 90.31 151 ILE A O 1
ATOM 1252 N N . LYS A 1 152 ? -19.315 3.467 9.332 1.00 88.38 152 LYS A N 1
ATOM 1253 C CA . LYS A 1 152 ? -20.006 4.762 9.296 1.00 88.38 152 LYS A CA 1
ATOM 1254 C C . LYS A 1 152 ? -21.438 4.672 9.832 1.00 88.38 152 LYS A C 1
ATOM 1256 O O . LYS A 1 152 ? -21.867 5.558 10.566 1.00 88.38 152 LYS A O 1
ATOM 1261 N N . ASP A 1 153 ? -22.153 3.600 9.503 1.00 87.31 153 ASP A N 1
ATOM 1262 C CA . ASP A 1 153 ? -23.574 3.434 9.835 1.00 87.31 153 ASP A CA 1
ATOM 1263 C C . ASP A 1 153 ? -23.821 2.936 11.273 1.00 87.31 153 ASP A C 1
ATOM 1265 O O . ASP A 1 153 ? -24.967 2.777 11.713 1.00 87.31 153 ASP A O 1
ATOM 1269 N N . ARG A 1 154 ? -22.760 2.711 12.061 1.00 85.88 154 ARG A N 1
ATOM 1270 C CA . ARG A 1 154 ? -22.897 2.386 13.485 1.00 85.88 154 ARG A CA 1
ATOM 1271 C C . ARG A 1 154 ? -23.552 3.554 14.224 1.00 85.88 154 ARG A C 1
ATOM 1273 O O . ARG A 1 154 ? -23.170 4.711 14.110 1.00 85.88 154 ARG A O 1
ATOM 1280 N N . ARG A 1 155 ? -24.553 3.235 15.050 1.00 71.75 155 ARG A N 1
ATOM 1281 C CA . ARG A 1 155 ? -25.266 4.231 15.873 1.00 71.75 155 ARG A CA 1
ATOM 1282 C C . ARG A 1 155 ? -24.444 4.728 17.066 1.00 71.75 155 ARG A C 1
ATOM 1284 O O . ARG A 1 155 ? -24.812 5.717 17.690 1.00 71.75 155 ARG A O 1
ATOM 1291 N N . LYS A 1 156 ? -23.375 4.014 17.438 1.00 73.44 156 LYS A N 1
ATOM 1292 C CA . LYS A 1 156 ? -22.530 4.336 18.593 1.00 73.44 156 LYS A CA 1
ATOM 1293 C C . LYS A 1 156 ? -21.090 3.885 18.344 1.00 73.44 156 LYS A C 1
ATOM 1295 O O . LYS A 1 156 ? -20.858 2.717 18.048 1.00 73.44 156 LYS A O 1
ATOM 1300 N N . ASN A 1 157 ? -20.157 4.807 18.571 1.00 71.88 157 ASN A N 1
ATOM 1301 C CA . ASN A 1 157 ? -18.706 4.614 18.544 1.00 71.88 157 ASN A CA 1
ATOM 1302 C C . ASN A 1 157 ? -18.141 4.070 17.213 1.00 71.88 157 ASN A C 1
ATOM 1304 O O . ASN A 1 157 ? -17.717 2.915 17.109 1.00 71.88 157 ASN A O 1
ATOM 1308 N N . ASN A 1 158 ? -18.125 4.940 16.202 1.00 81.12 158 ASN A N 1
ATOM 1309 C CA . ASN A 1 158 ? -17.641 4.631 14.852 1.00 81.12 158 ASN A CA 1
ATOM 1310 C C . ASN A 1 158 ? -16.105 4.570 14.790 1.00 81.12 158 ASN A C 1
ATOM 1312 O O . ASN A 1 158 ? -15.559 3.991 13.861 1.00 81.12 158 ASN A O 1
ATOM 1316 N N . THR A 1 159 ? -15.422 5.116 15.801 1.00 89.00 159 THR A N 1
ATOM 1317 C CA . THR A 1 159 ? -13.958 5.239 15.901 1.00 89.00 159 THR A CA 1
ATOM 1318 C C . THR A 1 159 ? -13.385 4.399 17.046 1.00 89.00 159 THR A C 1
ATOM 1320 O O . THR A 1 159 ? -12.458 4.808 17.750 1.00 89.00 159 THR A O 1
ATOM 1323 N N . LYS A 1 160 ? -13.968 3.216 17.281 1.00 91.00 160 LYS A N 1
ATOM 1324 C CA . LYS A 1 160 ? -13.652 2.381 18.447 1.00 91.00 160 LYS A CA 1
ATOM 1325 C C . LYS A 1 160 ? -12.169 2.004 18.509 1.00 91.00 160 LYS A C 1
ATOM 1327 O O . LYS A 1 160 ? -11.603 1.960 19.605 1.00 91.00 160 LYS A O 1
ATOM 1332 N N . PHE A 1 161 ? -11.548 1.682 17.375 1.00 94.25 161 PHE A N 1
ATOM 1333 C CA . PHE A 1 161 ? -10.139 1.305 17.349 1.00 94.25 161 PHE A CA 1
ATOM 1334 C C . PHE A 1 161 ? -9.232 2.519 17.558 1.00 94.25 161 PHE A C 1
ATOM 1336 O O . PHE A 1 161 ? -8.303 2.443 18.363 1.00 94.25 161 PHE A O 1
ATOM 1343 N N . LEU A 1 162 ? -9.531 3.650 16.916 1.00 94.88 162 LEU A N 1
ATOM 1344 C CA . LEU A 1 162 ? -8.759 4.887 17.074 1.00 94.88 162 LEU A CA 1
ATOM 1345 C C . LEU A 1 162 ? -8.814 5.429 18.508 1.00 94.88 162 LEU A C 1
ATOM 1347 O O . LEU A 1 162 ? -7.784 5.830 19.053 1.00 94.88 162 LEU A O 1
ATOM 1351 N N . ASP A 1 163 ? -9.977 5.372 19.160 1.00 94.88 163 ASP A N 1
ATOM 1352 C CA . ASP A 1 163 ? -10.116 5.760 20.567 1.00 94.88 163 ASP A CA 1
ATOM 1353 C C . ASP A 1 163 ? -9.263 4.867 21.474 1.00 94.88 163 ASP A C 1
ATOM 1355 O O . ASP A 1 163 ? -8.575 5.345 22.382 1.00 94.88 163 ASP A O 1
ATOM 1359 N N . SER A 1 164 ? -9.254 3.557 21.204 1.00 94.75 164 SER A N 1
ATOM 1360 C CA . SER A 1 164 ? -8.399 2.611 21.920 1.00 94.75 164 SER A CA 1
ATOM 1361 C C . SER A 1 164 ? -6.911 2.900 21.694 1.00 94.75 164 SER A C 1
ATOM 1363 O O . SER A 1 164 ? -6.138 2.842 22.651 1.00 94.75 164 SER A O 1
ATOM 1365 N N . LEU A 1 165 ? -6.503 3.231 20.464 1.00 95.81 165 LEU A N 1
ATOM 1366 C CA . LEU A 1 165 ? -5.124 3.605 20.129 1.00 95.81 165 LEU A CA 1
ATOM 1367 C C . LEU A 1 165 ? -4.689 4.873 20.868 1.00 95.81 165 LEU A C 1
ATOM 1369 O O . LEU A 1 165 ? -3.627 4.888 21.494 1.00 95.81 165 LEU A O 1
ATOM 1373 N N . LYS A 1 166 ? -5.528 5.915 20.854 1.00 96.25 166 LYS A N 1
ATOM 1374 C CA . LYS A 1 166 ? -5.282 7.172 21.571 1.00 96.25 166 LYS A CA 1
ATOM 1375 C C . LYS A 1 166 ? -5.096 6.926 23.066 1.00 96.25 166 LYS A C 1
ATOM 1377 O O . LYS A 1 166 ? -4.103 7.366 23.642 1.00 96.25 166 LYS A O 1
ATOM 1382 N N . ASN A 1 167 ? -6.020 6.197 23.690 1.00 96.50 167 ASN A N 1
ATOM 1383 C CA . ASN A 1 167 ? -5.951 5.896 25.120 1.00 96.50 167 ASN A CA 1
ATOM 1384 C C . ASN A 1 167 ? -4.704 5.068 25.469 1.00 96.50 167 ASN A C 1
ATOM 1386 O O . ASN A 1 167 ? -4.038 5.348 26.465 1.00 96.50 167 ASN A O 1
ATOM 1390 N N . ALA A 1 168 ? -4.342 4.084 24.637 1.00 96.12 168 ALA A N 1
ATOM 1391 C CA . ALA A 1 168 ? -3.126 3.295 24.824 1.00 96.12 168 ALA A CA 1
ATOM 1392 C C . ALA A 1 168 ? -1.853 4.160 24.758 1.00 96.12 168 ALA A C 1
ATOM 1394 O O . ALA A 1 168 ? -0.958 3.994 25.590 1.00 96.12 168 ALA A O 1
ATOM 1395 N N . LEU A 1 169 ? -1.789 5.107 23.816 1.00 96.25 169 LEU A N 1
ATOM 1396 C CA . LEU A 1 169 ? -0.670 6.041 23.693 1.00 96.25 169 LEU A CA 1
ATOM 1397 C C . LEU A 1 169 ? -0.574 6.979 24.904 1.00 96.25 169 LEU A C 1
ATOM 1399 O O . LEU A 1 169 ? 0.502 7.105 25.486 1.00 96.25 169 LEU A O 1
ATOM 1403 N N . LEU A 1 170 ? -1.691 7.581 25.326 1.00 97.19 170 LEU A N 1
ATOM 1404 C CA . LEU A 1 170 ? -1.731 8.456 26.504 1.00 97.19 170 LEU A CA 1
ATOM 1405 C C . LEU A 1 170 ? -1.277 7.720 27.769 1.00 97.19 170 LEU A C 1
ATOM 1407 O O . LEU A 1 170 ? -0.436 8.226 28.508 1.00 97.19 170 LEU A O 1
ATOM 1411 N N . ASN A 1 171 ? -1.752 6.491 27.980 1.00 96.44 171 ASN A N 1
ATOM 1412 C CA . ASN A 1 171 ? -1.325 5.664 29.108 1.00 96.44 171 ASN A CA 1
ATOM 1413 C C . ASN A 1 171 ? 0.180 5.368 29.079 1.00 96.44 171 ASN A C 1
ATOM 1415 O O . ASN A 1 171 ? 0.823 5.350 30.127 1.00 96.44 171 ASN A O 1
ATOM 1419 N N . ARG A 1 172 ? 0.759 5.138 27.893 1.00 95.31 172 ARG A N 1
ATOM 1420 C CA . ARG A 1 172 ? 2.204 4.920 27.744 1.00 95.31 172 ARG A CA 1
ATOM 1421 C C . ARG A 1 172 ? 3.008 6.174 28.095 1.00 95.31 172 ARG A C 1
ATOM 1423 O O . ARG A 1 172 ? 4.033 6.044 28.754 1.00 95.31 172 ARG A O 1
ATOM 1430 N N . ILE A 1 173 ? 2.537 7.356 27.696 1.00 95.81 173 ILE A N 1
ATOM 1431 C CA . ILE A 1 173 ? 3.169 8.642 28.030 1.00 95.81 173 ILE A CA 1
ATOM 1432 C C . ILE A 1 173 ? 3.111 8.890 29.542 1.00 95.81 173 ILE A C 1
ATOM 1434 O O . ILE A 1 173 ? 4.126 9.215 30.147 1.00 95.81 173 ILE A O 1
ATOM 1438 N N . LEU A 1 174 ? 1.950 8.678 30.170 1.00 94.31 174 LEU A N 1
ATOM 1439 C CA . LEU A 1 174 ? 1.787 8.868 31.615 1.00 94.31 174 LEU A CA 1
ATOM 1440 C C . LEU A 1 174 ? 2.704 7.949 32.432 1.00 94.31 174 LEU A C 1
ATOM 1442 O O . LEU A 1 174 ? 3.301 8.406 33.399 1.00 94.31 174 LEU A O 1
ATOM 1446 N N . LYS A 1 175 ? 2.858 6.685 32.018 1.00 90.94 175 LYS A N 1
ATOM 1447 C CA . LYS A 1 175 ? 3.778 5.729 32.659 1.00 90.94 175 LYS A CA 1
ATOM 1448 C C . LYS A 1 175 ? 5.257 6.088 32.504 1.00 90.94 175 LYS A C 1
ATOM 1450 O O . LYS A 1 175 ? 6.055 5.610 33.292 1.00 90.94 175 LYS A O 1
ATOM 1455 N N . PHE A 1 176 ? 5.628 6.855 31.480 1.00 83.12 176 PHE A N 1
ATOM 1456 C CA . PHE A 1 176 ? 7.015 7.278 31.263 1.00 83.12 176 PHE A CA 1
ATOM 1457 C C . PHE A 1 176 ? 7.413 8.464 32.155 1.00 83.12 176 PHE A C 1
ATOM 1459 O O . PHE A 1 176 ? 8.590 8.670 32.419 1.00 83.12 176 PHE A O 1
ATOM 1466 N N . ASN A 1 177 ? 6.429 9.239 32.617 1.00 66.94 177 ASN A N 1
ATOM 1467 C CA . ASN A 1 177 ? 6.632 10.393 33.495 1.00 66.94 177 ASN A CA 1
ATOM 1468 C C . ASN A 1 177 ? 6.585 10.030 34.996 1.00 66.94 177 ASN A C 1
ATOM 1470 O O . ASN A 1 177 ? 6.575 10.937 35.829 1.00 66.94 177 ASN A O 1
ATOM 1474 N N . GLN A 1 178 ? 6.490 8.738 35.329 1.00 54.16 178 GLN A N 1
ATOM 1475 C CA . GLN A 1 178 ? 6.558 8.183 36.687 1.00 54.16 178 GLN A CA 1
ATOM 1476 C C . GLN A 1 178 ? 7.919 7.530 36.906 1.00 54.16 178 GLN A C 1
ATOM 1478 O O . GLN A 1 178 ? 8.458 7.699 38.019 1.00 54.16 178 GLN A O 1
#

Radius of gyration: 33.75 Å; Cα contacts (8 Å, |Δi|>4): 84; chains: 1; bounding box: 69×31×96 Å

Secondary structure (DSSP, 8-state):
--TTHHHHHHHHHHHHHHHHT-GGGHHHHH-TT-TT-------SSTTT-TTT--TTHHHHHHHHHHHHHHHHHHHHHHHHHHHHHHHHTT----------S-HHHHHHHHHHHHHTT-SGGGT--HHHHHHHHHHHHT----SHHHHHHHHHT-SS-TTHHHHHHHHHHHHHHHHHT-

Mean predicted aligned error: 16.67 Å